Protein AF-A0AAD5RG63-F1 (afdb_monomer)

InterPro domains:
  IPR006683 Thioesterase domain [PF03061] (229-277)
  IPR029069 HotDog domain superfamily [SSF54637] (125-285)
  IPR052061 Post-transcriptional expression and antimicrobial biosynthesis protein [PTHR47260] (231-286)

Secondary structure (DSSP, 8-state):
-PPPPTTHHHHHHTSHHHHHHHTSTTEEEE--GGG-----TTS--TTHIIIIIT-STTS---EEEEEE------------------------------------------------------EEEEEEEE-GGGEEETTEE-HHHHHHHHHHHHHHHHHHHHHHTT---SPP--S--PPP-----------PPP--PPP--------------TTSS---TTTTTTTSEEEEEEEEEEE-S--BSSEEEEEEEEEEEEETTEEEEEEEEE-TT--EEEEEEEEEEEE---TT--

Nearest PDB structures (foldseek):
  4xy5-assembly1_A  TM=8.979E-01  e=5.826E-06  Streptococcus pneumoniae TIGR4
  4xy6-assembly1_A  TM=8.848E-01  e=4.023E-06  Streptococcus pneumoniae TIGR4
  3lbe-assembly1_B  TM=8.769E-01  e=3.278E-05  Streptococcus mutans UA159
  6fdg-assembly1_D  TM=8.357E-01  e=3.708E-05  Staphylococcus aureus
  5kl9-assembly1_B  TM=8.486E-01  e=6.872E-05  Escherichia coli O157:H7

Sequence (294 aa):
MPAPPPSERPFFDSIPWCHTLLSKPNVVIFTPPSRLVKYSPSAKSTAQFFGRTLHTAQTIPHSIGFYTNVPCSSSSSPQSSPTLLATKSSSSPEASSSTSSSSSSPSPKTGEADTQSIHYIPSCSTLHALSPGLTGLPSVVHGGIIASLLDEAMGLLIELNQHLLGVSSCPAPESRQDPCPDGDDAGFLAQGLPSHVPPFARGGGGSKVGQNNTWEKDGTRGAGIWASDLFTANLDVKFRKPVLAPQVVLAEGKVERIEGRKMKMCAQIKDKDGNVLAGCTSLWVAVPRDQGKL

Foldseek 3Di:
DAADDPVAPVVLCVPPLSVVVCPDPQKDKHDQVLLVPPPDVPDPNPNCCVNPVQCDPQHWVYKIKIAGDDPDPPPDDDDDDDDDDDDDDDDDDDDDDDDDDDDDDDDDPDPPPPQPPQDAGFKMKMKTFGHNNQDPDVQFGDPVVVLVLQVSRQLSSLQRRLVVVVQHPDDDDDPDDDDDDDDDDPDDDDDDDDPDDDDDDDDDDDDDDDPPPPLPPDPPNPCQQSNFDKDWPDKDKDFDATDGPRDMKMKMKGFDDDDRQKTKIKMFIAHSVRDTRMMIITIIGGDHPDPDDD

Solvent-accessible surface area (backbone atoms only — not comparable to full-atom values): 18664 Å² total; per-residue (Å²): 122,55,69,56,59,86,70,48,58,59,59,42,48,73,36,69,64,50,29,56,61,70,65,41,86,54,48,48,67,23,36,48,68,43,59,57,73,60,86,40,101,86,48,87,61,84,38,49,60,56,29,50,74,35,43,32,87,46,28,31,65,42,64,43,27,36,34,73,60,74,78,77,78,72,85,81,79,78,91,75,84,84,85,87,86,88,86,89,85,90,85,88,89,81,90,80,88,84,85,89,87,88,84,82,86,84,84,82,91,66,84,79,71,81,74,67,74,73,86,66,74,56,49,28,34,32,43,38,36,38,24,62,72,44,42,71,48,96,50,27,44,24,68,67,58,56,51,49,48,40,53,46,28,41,52,50,38,50,52,52,41,15,47,79,70,72,43,50,89,71,78,76,86,71,96,68,90,74,82,79,85,82,78,91,79,94,75,88,80,85,82,82,86,82,92,76,84,82,81,88,80,90,81,83,91,81,80,91,72,81,85,75,78,80,78,84,77,70,88,60,75,62,53,65,52,52,55,24,50,71,42,84,75,42,80,51,77,47,81,71,46,87,48,60,30,72,42,63,38,39,28,37,10,33,65,74,46,78,57,82,54,36,37,36,31,37,23,34,34,22,46,86,86,64,50,68,28,29,36,34,46,34,37,30,38,46,40,75,75,62,95,84,82,133

Mean predicted aligned error: 15.9 Å

Organism: NCBI:txid339359

Structure (mmCIF, N/CA/C/O backbone):
data_AF-A0AAD5RG63-F1
#
_entry.id   AF-A0AAD5RG63-F1
#
loop_
_atom_site.group_PDB
_atom_site.id
_atom_site.type_symbol
_atom_site.label_atom_id
_atom_site.label_alt_id
_atom_site.label_comp_id
_atom_site.label_asym_id
_atom_site.label_entity_id
_atom_site.label_seq_id
_atom_site.pdbx_PDB_ins_code
_atom_site.Cartn_x
_atom_site.Cartn_y
_atom_site.Cartn_z
_atom_site.occupancy
_atom_site.B_iso_or_equiv
_atom_site.auth_seq_id
_atom_site.auth_comp_id
_atom_site.auth_asym_id
_atom_site.auth_atom_id
_atom_site.pdbx_PDB_model_num
ATOM 1 N N . MET A 1 1 ? -15.614 2.759 -1.579 1.00 77.38 1 MET A N 1
ATOM 2 C CA . MET A 1 1 ? -14.433 3.151 -2.372 1.00 77.38 1 MET A CA 1
ATOM 3 C C . MET A 1 1 ? -14.766 2.931 -3.838 1.00 77.38 1 MET A C 1
ATOM 5 O O . MET A 1 1 ? -15.538 2.012 -4.104 1.00 77.38 1 MET A O 1
ATOM 9 N N . PRO A 1 2 ? -14.271 3.753 -4.776 1.00 81.81 2 PRO A N 1
ATOM 10 C CA . PRO A 1 2 ? -14.593 3.589 -6.191 1.00 81.81 2 PRO A CA 1
ATOM 11 C C . PRO A 1 2 ? -13.976 2.313 -6.768 1.00 81.81 2 PRO A C 1
ATOM 13 O O . PRO A 1 2 ? -12.945 1.834 -6.290 1.00 81.81 2 PRO A O 1
ATOM 16 N N . ALA A 1 3 ? -14.620 1.775 -7.803 1.00 82.94 3 ALA A N 1
ATOM 17 C CA . ALA A 1 3 ? -14.115 0.623 -8.538 1.00 82.94 3 ALA A CA 1
ATOM 18 C C . ALA A 1 3 ? -12.853 0.990 -9.353 1.00 82.94 3 ALA A C 1
ATOM 20 O O . ALA A 1 3 ? -12.754 2.138 -9.806 1.00 82.94 3 ALA A O 1
ATOM 21 N N . PRO A 1 4 ? -11.918 0.037 -9.556 1.00 82.88 4 PRO A N 1
ATOM 22 C CA . PRO A 1 4 ? -10.758 0.199 -10.434 1.00 82.88 4 PRO A CA 1
ATOM 23 C C . PRO A 1 4 ? -11.130 0.687 -11.838 1.00 82.88 4 PRO A C 1
ATOM 25 O O . PRO A 1 4 ? -12.130 0.219 -12.389 1.00 82.88 4 PRO A O 1
ATOM 28 N N . PRO A 1 5 ? -10.314 1.565 -12.454 1.00 82.00 5 PRO A N 1
ATOM 29 C CA . PRO A 1 5 ? -10.402 1.836 -13.881 1.00 82.00 5 PRO A CA 1
ATOM 30 C C . PRO A 1 5 ? -10.341 0.538 -14.706 1.00 82.00 5 PRO A C 1
ATOM 32 O O . PRO A 1 5 ? -9.685 -0.422 -14.283 1.00 82.00 5 PRO A O 1
ATOM 35 N N . PRO A 1 6 ? -10.945 0.501 -15.910 1.00 81.25 6 PRO A N 1
ATOM 36 C CA . PRO A 1 6 ? -10.986 -0.706 -16.738 1.00 81.25 6 PRO A CA 1
ATOM 37 C C . PRO A 1 6 ? -9.613 -1.284 -17.109 1.00 81.25 6 PRO A C 1
ATOM 39 O O . PRO A 1 6 ? -9.532 -2.464 -17.424 1.00 81.25 6 PRO A O 1
ATOM 42 N N . SER A 1 7 ? -8.542 -0.485 -17.069 1.00 84.75 7 SER A N 1
ATOM 43 C CA . SER A 1 7 ? -7.168 -0.918 -17.360 1.00 84.75 7 SER A CA 1
ATOM 44 C C . SER A 1 7 ? -6.519 -1.725 -16.234 1.00 84.75 7 SER A C 1
ATOM 46 O O . SER A 1 7 ? -5.655 -2.558 -16.492 1.00 84.75 7 SER A O 1
ATOM 48 N N . GLU A 1 8 ? -6.921 -1.494 -14.984 1.00 91.12 8 GLU A N 1
ATOM 49 C CA . GLU A 1 8 ? -6.205 -2.017 -13.820 1.00 91.12 8 GLU A CA 1
ATOM 50 C C . GLU A 1 8 ? -6.452 -3.512 -13.612 1.00 91.12 8 GLU A C 1
ATOM 52 O O . GLU A 1 8 ? -5.516 -4.305 -13.502 1.00 91.12 8 GLU A O 1
ATOM 57 N N . ARG A 1 9 ? -7.725 -3.922 -13.579 1.00 91.75 9 ARG A N 1
ATOM 58 C CA . ARG A 1 9 ? -8.092 -5.317 -13.302 1.00 91.75 9 ARG A CA 1
ATOM 59 C C . ARG A 1 9 ? -7.525 -6.292 -14.356 1.00 91.75 9 ARG A C 1
ATOM 61 O O . ARG A 1 9 ? -6.889 -7.256 -13.933 1.00 91.75 9 ARG A O 1
ATOM 68 N N . PRO A 1 10 ? -7.646 -6.049 -15.679 1.00 95.44 10 PRO A N 1
ATOM 69 C CA . PRO A 1 10 ? -7.066 -6.927 -16.698 1.00 95.44 10 PRO A CA 1
ATOM 70 C C . PRO A 1 10 ? -5.543 -7.066 -16.610 1.00 95.44 10 PRO A C 1
ATOM 72 O O . PRO A 1 10 ? -5.027 -8.165 -16.807 1.00 95.44 10 PRO A O 1
ATOM 75 N N . PHE A 1 11 ? -4.817 -5.989 -16.274 1.00 96.88 11 PHE A N 1
ATOM 76 C CA . PHE A 1 11 ? -3.366 -6.057 -16.082 1.00 96.88 11 PHE A CA 1
ATOM 77 C C . PHE A 1 11 ? -3.006 -7.063 -14.983 1.00 96.88 11 PHE A C 1
ATOM 79 O O . PHE A 1 11 ? -2.219 -7.981 -15.215 1.00 96.88 11 PHE A O 1
ATOM 86 N N . PHE A 1 12 ? -3.619 -6.947 -13.802 1.00 97.69 12 PHE A N 1
ATOM 87 C CA . PHE A 1 12 ? -3.332 -7.868 -12.701 1.00 97.69 12 PHE A CA 1
ATOM 88 C C . PHE A 1 12 ? -3.891 -9.278 -12.930 1.00 97.69 12 PHE A C 1
ATOM 90 O O . PHE A 1 12 ? -3.268 -10.240 -12.489 1.00 97.69 12 PHE A O 1
ATOM 97 N N . ASP A 1 13 ? -5.001 -9.438 -13.653 1.00 96.69 13 ASP A N 1
ATOM 98 C CA . ASP A 1 13 ? -5.515 -10.763 -14.026 1.00 96.69 13 ASP A CA 1
ATOM 99 C C . ASP A 1 13 ? -4.602 -11.499 -15.016 1.00 96.69 13 ASP A C 1
ATOM 101 O O . ASP A 1 13 ? -4.552 -12.728 -15.002 1.00 96.69 13 ASP A O 1
ATOM 105 N N . SER A 1 14 ? -3.822 -10.776 -15.828 1.00 97.56 14 SER A N 1
ATOM 106 C CA . SER A 1 14 ? -2.814 -11.392 -16.705 1.00 97.56 14 SER A CA 1
ATOM 107 C C . SER A 1 14 ? -1.650 -12.039 -15.935 1.00 97.56 14 SER A C 1
ATOM 109 O O . SER A 1 14 ? -0.889 -12.826 -16.499 1.00 97.56 14 SER A O 1
ATOM 111 N N . ILE A 1 15 ? -1.520 -11.751 -14.634 1.00 98.19 15 ILE A N 1
ATOM 112 C CA . ILE A 1 15 ? -0.471 -12.271 -13.757 1.00 98.19 15 ILE A CA 1
ATOM 113 C C . ILE A 1 15 ? -1.075 -13.360 -12.848 1.00 98.19 15 ILE A C 1
ATOM 115 O O . ILE A 1 15 ? -1.855 -13.034 -11.950 1.00 98.19 15 ILE A O 1
ATOM 119 N N . PRO A 1 16 ? -0.695 -14.649 -12.992 1.00 98.19 16 PRO A N 1
ATOM 120 C CA . PRO A 1 16 ? -1.418 -15.763 -12.363 1.00 98.19 16 PRO A CA 1
ATOM 121 C C . PRO A 1 16 ? -1.588 -15.672 -10.838 1.00 98.19 16 PRO A C 1
ATOM 123 O O . PRO A 1 16 ? -2.657 -15.973 -10.302 1.00 98.19 16 PRO A O 1
ATOM 126 N N . TRP A 1 17 ? -0.550 -15.239 -10.115 1.00 97.94 17 TRP A N 1
ATOM 127 C CA . TRP A 1 17 ? -0.609 -15.136 -8.654 1.00 97.94 17 TRP A CA 1
ATOM 128 C C . TRP A 1 17 ? -1.493 -13.965 -8.194 1.00 97.94 17 TRP A C 1
ATOM 130 O O . TRP A 1 17 ? -2.237 -14.107 -7.225 1.00 97.94 17 TRP A O 1
ATOM 140 N N . CYS A 1 18 ? -1.487 -12.845 -8.923 1.00 98.25 18 CYS A N 1
ATOM 141 C CA . CYS A 1 18 ? -2.387 -11.718 -8.684 1.00 98.25 18 CYS A CA 1
ATOM 142 C C . CYS A 1 18 ? -3.838 -12.126 -8.952 1.00 98.25 18 CYS A C 1
ATOM 144 O O . CYS A 1 18 ? -4.686 -11.959 -8.078 1.00 98.25 18 CYS A O 1
ATOM 146 N N . HIS A 1 19 ? -4.112 -12.740 -10.108 1.00 97.44 19 HIS A N 1
ATOM 147 C CA . HIS A 1 19 ? -5.434 -13.269 -10.452 1.00 97.44 19 HIS A CA 1
ATOM 148 C C . HIS A 1 19 ? -5.985 -14.190 -9.357 1.00 97.44 19 HIS A C 1
ATOM 150 O O . HIS A 1 19 ? -7.135 -14.056 -8.939 1.00 97.44 19 HIS A O 1
ATOM 156 N N . THR A 1 20 ? -5.139 -15.086 -8.839 1.00 97.38 20 THR A N 1
ATOM 157 C CA . THR A 1 20 ? -5.505 -16.011 -7.758 1.00 97.38 20 THR A CA 1
ATOM 158 C C . THR A 1 20 ? -5.917 -15.266 -6.488 1.00 97.38 20 THR A C 1
ATOM 160 O O . THR A 1 20 ? -6.888 -15.650 -5.843 1.00 97.38 20 THR A O 1
ATOM 163 N N . LEU A 1 21 ? -5.215 -14.190 -6.115 1.00 96.44 21 LEU A N 1
ATOM 164 C CA . LEU A 1 21 ? -5.581 -13.368 -4.957 1.00 96.44 21 LEU A CA 1
ATOM 165 C C . LEU A 1 21 ? -6.905 -12.627 -5.174 1.00 96.44 21 LEU A C 1
ATOM 167 O O . LEU A 1 21 ? -7.752 -12.626 -4.284 1.00 96.44 21 LEU A O 1
ATOM 171 N N . LEU A 1 22 ? -7.083 -12.031 -6.352 1.00 96.62 22 LEU A N 1
ATOM 172 C CA . LEU A 1 22 ? -8.219 -11.168 -6.692 1.00 96.62 22 LEU A CA 1
ATOM 173 C C . LEU A 1 22 ? -9.503 -11.930 -7.042 1.00 96.62 22 LEU A C 1
ATOM 175 O O . LEU A 1 22 ? -10.563 -11.316 -7.164 1.00 96.62 22 LEU A O 1
ATOM 179 N N . SER A 1 23 ? -9.408 -13.244 -7.241 1.00 96.50 23 SER A N 1
ATOM 180 C CA . SER A 1 23 ? -10.541 -14.124 -7.561 1.00 96.50 23 SER A CA 1
ATOM 181 C C . SER A 1 23 ? -11.055 -14.906 -6.351 1.00 96.50 23 SER A C 1
ATOM 183 O O . SER A 1 23 ? -12.008 -15.673 -6.474 1.00 96.50 23 SER A O 1
ATOM 185 N N . LYS A 1 24 ? -10.445 -14.731 -5.169 1.00 95.31 24 LYS A N 1
ATOM 186 C CA . LYS A 1 24 ? -10.934 -15.359 -3.935 1.00 95.31 24 LYS A CA 1
ATOM 187 C C . LYS A 1 24 ? -12.355 -14.877 -3.609 1.00 95.31 24 LYS A C 1
ATOM 189 O O . LYS A 1 24 ? -12.657 -13.695 -3.794 1.00 95.31 24 LYS A O 1
ATOM 194 N N . PRO A 1 25 ? -13.216 -15.757 -3.065 1.00 93.31 25 PRO A N 1
ATOM 195 C CA . PRO A 1 25 ? -14.539 -15.347 -2.623 1.00 93.31 25 PRO A CA 1
ATOM 196 C C . PRO A 1 25 ? -14.414 -14.269 -1.542 1.00 93.31 25 PRO A C 1
ATOM 198 O O . PRO A 1 25 ? -13.499 -14.295 -0.719 1.00 93.31 25 PRO A O 1
ATOM 201 N N . ASN A 1 26 ? -15.351 -13.325 -1.546 1.00 92.25 26 ASN A N 1
ATOM 202 C CA . ASN A 1 26 ? -15.413 -12.199 -0.611 1.00 92.25 26 ASN A CA 1
ATOM 203 C C . ASN A 1 26 ? -14.264 -11.181 -0.705 1.00 92.25 26 ASN A C 1
ATOM 205 O O . ASN A 1 26 ? -14.158 -10.304 0.154 1.00 92.25 26 ASN A O 1
ATOM 209 N N . VAL A 1 27 ? -13.414 -11.253 -1.733 1.00 95.19 27 VAL A N 1
ATOM 210 C CA . VAL A 1 27 ? -12.464 -10.175 -2.011 1.00 95.19 27 VAL A CA 1
ATOM 211 C C . VAL A 1 27 ? -13.199 -9.002 -2.646 1.00 95.19 27 VAL A C 1
ATOM 213 O O . VAL A 1 27 ? -13.819 -9.126 -3.700 1.00 95.19 27 VAL A O 1
ATOM 216 N N . VAL A 1 28 ? -13.110 -7.847 -1.992 1.00 95.31 28 VAL A N 1
ATOM 217 C CA . VAL A 1 28 ? -13.623 -6.575 -2.497 1.00 95.31 28 VAL A CA 1
ATOM 218 C C . VAL A 1 28 ? -12.443 -5.754 -2.987 1.00 95.31 28 VAL A C 1
ATOM 220 O O . VAL A 1 28 ? -11.495 -5.515 -2.239 1.00 95.31 28 VAL A O 1
ATOM 223 N N . ILE A 1 29 ? -12.509 -5.320 -4.242 1.00 95.44 29 ILE A N 1
ATOM 224 C CA . ILE A 1 29 ? -11.443 -4.574 -4.915 1.00 95.44 29 ILE A CA 1
ATOM 225 C C . ILE A 1 29 ? -11.860 -3.117 -5.041 1.00 95.44 29 ILE A C 1
ATOM 227 O O . ILE A 1 29 ? -13.025 -2.810 -5.292 1.00 95.44 29 ILE A O 1
ATOM 231 N N . PHE A 1 30 ? -10.900 -2.219 -4.879 1.00 94.06 30 PHE A N 1
ATOM 232 C CA . PHE A 1 30 ? -11.098 -0.78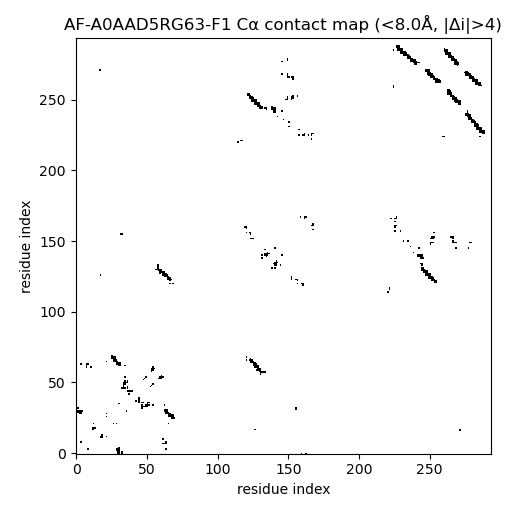6 -4.974 1.00 94.06 30 PHE A CA 1
ATOM 233 C C . PHE A 1 30 ? -9.899 -0.093 -5.624 1.00 94.06 30 PHE A C 1
ATOM 235 O O . PHE A 1 30 ? -8.775 -0.602 -5.617 1.00 94.06 30 PHE A O 1
ATOM 242 N N . THR A 1 31 ? -10.136 1.100 -6.161 1.00 91.62 31 THR A N 1
ATOM 243 C CA . THR A 1 31 ? -9.063 2.021 -6.551 1.00 91.62 31 THR A CA 1
ATOM 244 C C . THR A 1 31 ? -8.511 2.687 -5.301 1.00 91.62 31 THR A C 1
ATOM 246 O O . THR A 1 31 ? -9.293 3.345 -4.604 1.00 91.62 31 THR A O 1
ATOM 249 N N . PRO A 1 32 ? -7.203 2.571 -5.006 1.00 91.25 32 PRO A N 1
ATOM 250 C CA . PRO A 1 32 ? -6.584 3.359 -3.948 1.00 91.25 32 PRO A CA 1
ATOM 251 C C . PRO A 1 32 ? -6.900 4.846 -4.169 1.00 91.25 32 PRO A C 1
ATOM 253 O O . PRO A 1 32 ? -6.637 5.342 -5.267 1.00 91.25 32 PRO A O 1
ATOM 256 N N . PRO A 1 33 ? -7.491 5.574 -3.205 1.00 85.88 33 PRO A N 1
ATOM 257 C CA . PRO A 1 33 ? -7.902 6.955 -3.446 1.00 85.88 33 PRO A CA 1
ATOM 258 C C . PRO A 1 33 ? -6.746 7.888 -3.766 1.00 85.88 33 PRO A C 1
ATOM 260 O O . PRO A 1 33 ? -6.927 8.859 -4.495 1.00 85.88 33 PRO A O 1
ATOM 263 N N . SER A 1 34 ? -5.536 7.528 -3.345 1.00 85.19 34 SER A N 1
ATOM 264 C CA . SER A 1 34 ? -4.306 8.188 -3.759 1.00 85.19 34 SER A CA 1
ATOM 265 C C . SER A 1 34 ? -4.056 8.176 -5.272 1.00 85.19 34 SER A C 1
ATOM 267 O O . SER A 1 34 ? -3.297 8.998 -5.775 1.00 85.19 34 SER A O 1
ATOM 269 N N . ARG A 1 35 ? -4.719 7.283 -6.019 1.00 86.06 35 ARG A N 1
ATOM 270 C CA . ARG A 1 35 ? -4.673 7.163 -7.487 1.00 86.06 35 ARG A CA 1
ATOM 271 C C . ARG A 1 35 ? -5.821 7.890 -8.180 1.00 86.06 35 ARG A C 1
ATOM 273 O O . ARG A 1 35 ? -5.839 7.984 -9.404 1.00 86.06 35 ARG A O 1
ATOM 280 N N . LEU A 1 36 ? -6.768 8.428 -7.417 1.00 77.81 36 LEU A N 1
ATOM 281 C CA . LEU A 1 36 ? -7.837 9.268 -7.936 1.00 77.81 36 LEU A CA 1
ATOM 282 C C . LEU A 1 36 ? -7.298 10.692 -8.025 1.00 77.81 36 LEU A C 1
ATOM 284 O O . LEU A 1 36 ? -7.382 11.467 -7.074 1.00 77.81 36 LEU A O 1
ATOM 288 N N . VAL A 1 37 ? -6.718 11.045 -9.169 1.00 62.00 37 VAL A N 1
ATOM 289 C CA . VAL A 1 37 ? -6.295 12.425 -9.425 1.00 62.00 37 VAL A CA 1
ATOM 290 C C . VAL A 1 37 ? -7.543 13.291 -9.584 1.00 62.00 37 VAL A C 1
ATOM 292 O O . VAL A 1 37 ? -8.012 13.547 -10.686 1.00 62.00 37 VAL A O 1
ATOM 295 N N . LYS A 1 38 ? -8.111 13.751 -8.468 1.00 55.03 38 LYS A N 1
ATOM 296 C CA . LYS A 1 38 ? -9.038 14.881 -8.463 1.00 55.03 38 LYS A CA 1
ATOM 297 C C . LYS A 1 38 ? -8.212 16.147 -8.286 1.00 55.03 38 LYS A C 1
ATOM 299 O O . LYS A 1 38 ? -8.071 16.659 -7.1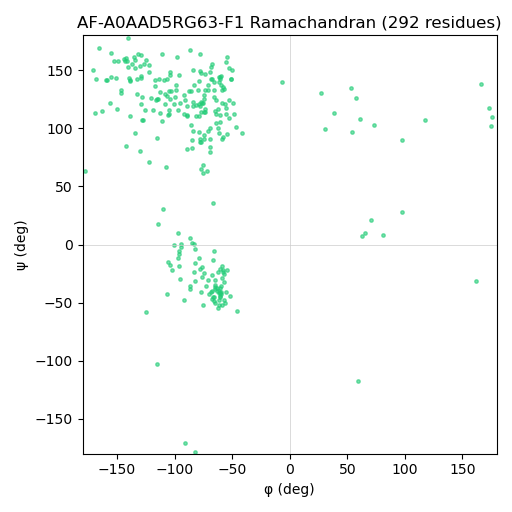78 1.00 55.03 38 LYS A O 1
ATOM 304 N N . TYR A 1 39 ? -7.648 16.649 -9.381 1.00 42.75 39 TYR A N 1
ATOM 305 C CA . TYR A 1 39 ? -7.202 18.036 -9.407 1.00 42.75 39 TYR A CA 1
ATOM 306 C C . TYR A 1 39 ? -8.451 18.911 -9.517 1.00 42.75 39 TYR A C 1
ATOM 308 O O . TYR A 1 39 ? -8.976 19.119 -10.604 1.00 42.75 39 TYR A O 1
ATOM 316 N N . SER A 1 40 ? -8.965 19.381 -8.382 1.00 43.91 40 SER A N 1
ATOM 317 C CA . SER A 1 40 ? -9.846 20.546 -8.380 1.00 43.91 40 SER A CA 1
ATOM 318 C C . SER A 1 40 ? -9.049 21.719 -7.814 1.00 43.91 40 SER A C 1
ATOM 320 O O . SER A 1 40 ? -8.513 21.585 -6.716 1.00 43.91 40 SER A O 1
ATOM 322 N N . PRO A 1 41 ? -8.989 22.875 -8.495 1.00 45.44 41 PRO A N 1
ATOM 323 C CA . PRO A 1 41 ? -8.375 24.090 -7.957 1.00 45.44 41 PRO A CA 1
ATOM 324 C C . PRO A 1 41 ? -8.949 24.518 -6.594 1.00 45.44 41 PRO A C 1
ATOM 326 O O . PRO A 1 41 ? -8.287 25.238 -5.852 1.00 45.44 41 PRO A O 1
ATOM 329 N N . SER A 1 42 ? -10.168 24.072 -6.254 1.00 46.00 42 SER A N 1
ATOM 330 C CA . SER A 1 42 ? -10.823 24.330 -4.966 1.00 46.00 42 SER A CA 1
ATOM 331 C C . SER A 1 42 ? -10.656 23.205 -3.939 1.00 46.00 42 SER A C 1
ATOM 333 O O . SER A 1 42 ? -10.833 23.445 -2.744 1.00 46.00 42 SER A O 1
ATOM 335 N N . ALA A 1 43 ? -10.305 21.987 -4.369 1.00 48.84 43 ALA A N 1
ATOM 336 C CA . ALA A 1 43 ? -10.050 20.874 -3.465 1.00 48.84 43 ALA A CA 1
ATOM 337 C C . ALA A 1 43 ? -8.550 20.793 -3.193 1.00 48.84 43 ALA A C 1
ATOM 339 O O . ALA A 1 43 ? -7.745 20.616 -4.104 1.00 48.84 43 ALA A O 1
ATOM 340 N N . LYS A 1 44 ? -8.158 20.880 -1.921 1.00 51.19 44 LYS A N 1
ATOM 341 C CA . LYS A 1 44 ? -6.798 20.554 -1.484 1.00 51.19 44 LYS A CA 1
ATOM 342 C C . LYS A 1 44 ? -6.506 19.094 -1.867 1.00 51.19 44 LYS A C 1
ATOM 344 O O . LYS A 1 44 ? -6.841 18.181 -1.125 1.00 51.19 44 LYS A O 1
ATOM 349 N N . SER A 1 45 ? -5.948 18.859 -3.053 1.00 53.12 45 SER A N 1
ATOM 350 C CA . SER A 1 45 ? -5.571 17.524 -3.525 1.00 53.12 45 SER A CA 1
ATOM 351 C C . SER A 1 45 ? -4.387 17.029 -2.693 1.00 53.12 45 SER A C 1
ATOM 353 O O . SER A 1 45 ? -3.247 17.414 -2.956 1.00 53.12 45 SER A O 1
ATOM 355 N N . THR A 1 46 ? -4.643 16.173 -1.706 1.00 62.03 46 THR A N 1
ATOM 356 C CA . THR A 1 46 ? -3.654 15.715 -0.716 1.00 62.03 46 THR A CA 1
ATOM 357 C C . THR A 1 46 ? -2.756 14.568 -1.195 1.00 62.03 46 THR A C 1
ATOM 359 O O . THR A 1 46 ? -1.694 14.365 -0.617 1.00 62.03 46 THR A O 1
ATOM 362 N N . ALA A 1 47 ? -3.104 13.857 -2.276 1.00 75.25 47 ALA A N 1
ATOM 363 C CA . ALA A 1 47 ? -2.420 12.619 -2.683 1.00 75.25 47 ALA A CA 1
ATOM 364 C C . ALA A 1 47 ? -1.577 12.711 -3.976 1.00 75.25 47 ALA A C 1
ATOM 366 O O . ALA A 1 47 ? -1.408 11.729 -4.702 1.00 75.25 47 ALA A O 1
ATOM 367 N N . GLN A 1 48 ? -1.012 13.886 -4.284 1.00 84.44 48 GLN A N 1
ATOM 368 C CA . GLN A 1 48 ? -0.242 14.099 -5.525 1.00 84.44 48 GLN A CA 1
ATOM 369 C C . GLN A 1 48 ? 0.971 13.166 -5.665 1.00 84.44 48 GLN A C 1
ATOM 371 O O . GLN A 1 48 ? 1.361 12.827 -6.780 1.00 84.44 48 GLN A O 1
ATOM 376 N N . PHE A 1 49 ? 1.561 12.725 -4.553 1.00 91.06 49 PHE A N 1
ATOM 377 C CA . PHE A 1 49 ? 2.738 11.865 -4.592 1.00 91.06 49 PHE A CA 1
ATOM 378 C C . PHE A 1 49 ? 2.458 10.524 -5.292 1.00 91.06 49 PHE A C 1
ATOM 380 O O . PHE A 1 49 ? 3.134 10.193 -6.262 1.00 91.06 49 PHE A O 1
ATOM 387 N N . PHE A 1 50 ? 1.418 9.790 -4.888 1.00 92.25 50 PHE A N 1
ATOM 388 C CA . PHE A 1 50 ? 1.051 8.518 -5.526 1.00 92.25 50 PHE A CA 1
ATOM 389 C C . PHE A 1 50 ? 0.213 8.680 -6.792 1.00 92.25 50 PHE A C 1
ATOM 391 O O . PHE A 1 50 ? 0.324 7.846 -7.694 1.00 92.25 50 PHE A O 1
ATOM 398 N N . GLY A 1 51 ? -0.608 9.731 -6.864 1.00 89.19 51 GLY A N 1
ATOM 399 C CA . GLY A 1 51 ? -1.530 9.964 -7.976 1.00 89.19 51 GLY A CA 1
ATOM 400 C C . GLY A 1 51 ? -0.899 10.637 -9.187 1.00 89.19 51 GLY A C 1
ATOM 401 O O . GLY A 1 51 ? -1.400 10.466 -10.294 1.00 89.19 51 GLY A O 1
ATOM 402 N N . ARG A 1 52 ? 0.201 11.375 -9.001 1.00 87.62 52 ARG A N 1
ATOM 403 C CA . ARG A 1 52 ? 0.904 12.096 -10.071 1.00 87.62 52 ARG A CA 1
ATOM 404 C C . ARG A 1 52 ? 2.380 11.719 -10.140 1.00 87.62 52 ARG A C 1
ATOM 406 O O . ARG A 1 52 ? 2.823 11.241 -11.175 1.00 87.62 52 ARG A O 1
ATOM 413 N N . THR A 1 53 ? 3.142 11.895 -9.060 1.00 92.69 53 THR A N 1
ATOM 414 C CA . THR A 1 53 ? 4.605 11.689 -9.097 1.00 92.69 53 THR A CA 1
ATOM 415 C C . THR A 1 53 ? 4.983 10.229 -9.353 1.00 92.69 53 THR A C 1
ATOM 417 O O . THR A 1 53 ? 5.843 9.954 -10.184 1.00 92.69 53 THR A O 1
ATOM 420 N N . LEU A 1 54 ? 4.325 9.290 -8.670 1.00 95.44 54 LEU A N 1
ATOM 421 C CA . LEU A 1 54 ? 4.548 7.851 -8.831 1.00 95.44 54 LEU A CA 1
ATOM 422 C C . LEU A 1 54 ? 3.546 7.189 -9.783 1.00 95.44 54 LEU A C 1
ATOM 424 O O . LEU A 1 54 ? 3.486 5.964 -9.842 1.00 95.44 54 LEU A O 1
ATOM 428 N N . HIS A 1 55 ? 2.743 7.964 -10.511 1.00 93.75 55 HIS A N 1
ATOM 429 C CA . HIS A 1 55 ? 1.784 7.437 -11.479 1.00 93.75 55 HIS A CA 1
ATOM 430 C C . HIS A 1 55 ? 2.259 7.707 -12.903 1.00 93.75 55 HIS A C 1
ATOM 432 O O . HIS A 1 55 ? 1.685 8.497 -13.646 1.00 93.75 55 HIS A O 1
ATOM 438 N N . THR A 1 56 ? 3.355 7.057 -13.279 1.00 95.00 56 THR A N 1
ATOM 439 C CA . THR A 1 56 ? 3.919 7.148 -14.627 1.00 95.00 56 THR A CA 1
ATOM 440 C C . THR A 1 56 ? 4.295 5.763 -15.136 1.00 95.00 56 THR A C 1
ATOM 442 O O . THR A 1 56 ? 4.512 4.839 -14.349 1.00 95.00 56 THR A O 1
ATOM 445 N N . ALA A 1 57 ? 4.460 5.629 -16.454 1.00 96.06 57 ALA A N 1
ATOM 446 C CA . ALA A 1 57 ? 4.938 4.393 -17.078 1.00 96.06 57 ALA A CA 1
ATOM 447 C C . ALA A 1 57 ? 6.321 3.940 -16.565 1.00 96.06 57 ALA A C 1
ATOM 449 O O . ALA A 1 57 ? 6.652 2.763 -16.639 1.00 96.06 57 ALA A O 1
ATOM 450 N N . GLN A 1 58 ? 7.128 4.864 -16.031 1.00 96.25 58 GLN A N 1
ATOM 451 C CA . GLN A 1 58 ? 8.466 4.573 -15.508 1.00 96.25 58 GLN A CA 1
ATOM 452 C C . GLN A 1 58 ? 8.495 4.342 -13.991 1.00 96.25 58 GLN A C 1
ATOM 454 O O . GLN A 1 58 ? 9.527 3.920 -13.475 1.00 96.25 58 GLN A O 1
ATOM 459 N N . THR A 1 59 ? 7.394 4.581 -13.272 1.00 97.38 59 THR A N 1
ATOM 460 C CA . THR A 1 59 ? 7.322 4.455 -11.808 1.00 97.38 59 THR A CA 1
ATOM 461 C C . THR A 1 59 ? 6.357 3.343 -11.399 1.00 97.38 59 THR A C 1
ATOM 463 O O . THR A 1 59 ? 6.713 2.168 -11.498 1.00 97.38 59 THR A O 1
ATOM 466 N N . ILE A 1 60 ? 5.148 3.681 -10.951 1.00 97.62 60 ILE A N 1
ATOM 467 C CA . ILE A 1 60 ? 4.090 2.725 -10.637 1.00 97.62 60 ILE A CA 1
ATOM 468 C C . ILE A 1 60 ? 2.950 2.975 -11.625 1.00 97.62 60 ILE A C 1
ATOM 470 O O . ILE A 1 60 ? 2.097 3.813 -11.340 1.00 97.62 60 ILE A O 1
ATOM 474 N N . PRO A 1 61 ? 2.902 2.304 -12.789 1.00 96.12 61 PRO A N 1
ATOM 475 C CA . PRO A 1 61 ? 1.796 2.471 -13.733 1.00 96.12 61 PRO A CA 1
ATOM 476 C C . PRO A 1 61 ? 0.490 1.866 -13.207 1.00 96.12 61 PRO A C 1
ATOM 478 O O . PRO A 1 61 ? -0.543 2.518 -13.269 1.00 96.12 61 PRO A O 1
ATOM 481 N N . HIS A 1 62 ? 0.545 0.676 -12.600 1.00 96.94 62 HIS A N 1
ATOM 482 C CA . HIS A 1 62 ? -0.643 -0.057 -12.153 1.00 96.94 62 HIS A CA 1
ATOM 483 C C . HIS A 1 62 ? -0.665 -0.255 -10.642 1.00 96.94 62 HIS A C 1
ATOM 485 O O . HIS A 1 62 ? 0.355 -0.585 -10.025 1.00 96.94 62 HIS A O 1
ATOM 491 N N . SER A 1 63 ? -1.838 -0.045 -10.050 1.00 96.62 63 SER A N 1
ATOM 492 C CA . SER A 1 63 ? -2.069 -0.133 -8.616 1.00 96.62 63 SER A CA 1
ATOM 493 C C . SER A 1 63 ? -3.536 -0.418 -8.293 1.00 96.62 63 SER A C 1
ATOM 495 O O . SER A 1 63 ? -4.404 0.406 -8.576 1.00 96.62 63 SER A O 1
ATOM 497 N N . ILE A 1 64 ? -3.808 -1.515 -7.581 1.00 96.56 64 ILE A N 1
ATOM 498 C CA . ILE A 1 64 ? -5.152 -1.843 -7.070 1.00 96.56 64 ILE A CA 1
ATOM 499 C C . ILE A 1 64 ? -5.119 -2.178 -5.588 1.00 96.56 64 ILE A C 1
ATOM 501 O O . ILE A 1 64 ? -4.168 -2.794 -5.113 1.00 96.56 64 ILE A O 1
ATOM 505 N N . GLY A 1 65 ? -6.172 -1.795 -4.870 1.00 96.94 65 GLY A N 1
ATOM 506 C CA . GLY A 1 65 ? -6.397 -2.171 -3.481 1.00 96.94 65 GLY A CA 1
ATOM 507 C C . GLY A 1 65 ? -7.460 -3.253 -3.372 1.00 96.94 65 GLY A C 1
ATOM 508 O O . GLY A 1 65 ? -8.387 -3.318 -4.179 1.00 96.94 65 GLY A O 1
ATOM 509 N N . PHE A 1 66 ? -7.344 -4.113 -2.370 1.00 97.31 66 PHE A N 1
ATOM 510 C CA . PHE A 1 66 ? -8.368 -5.091 -2.047 1.00 97.31 66 PHE A CA 1
ATOM 511 C C . PHE A 1 66 ? -8.343 -5.474 -0.567 1.00 97.31 66 PHE A C 1
ATOM 513 O O . PHE A 1 66 ? -7.342 -5.327 0.134 1.00 97.31 66 PHE A O 1
ATOM 520 N N . TYR A 1 67 ? -9.469 -5.973 -0.076 1.00 96.50 67 TYR A N 1
ATOM 521 C CA . TYR A 1 67 ? -9.592 -6.538 1.263 1.00 96.50 67 TYR A CA 1
ATOM 522 C C . TYR A 1 67 ? -10.551 -7.724 1.233 1.00 96.50 67 TYR A C 1
ATOM 524 O O . TYR A 1 67 ? -11.353 -7.871 0.311 1.00 96.50 67 TYR A O 1
ATOM 532 N N . THR A 1 68 ? -10.456 -8.590 2.237 1.00 93.88 68 THR A N 1
ATOM 533 C CA . THR A 1 68 ? -11.424 -9.677 2.407 1.00 93.88 68 THR A CA 1
ATOM 534 C C . THR A 1 68 ? -12.567 -9.169 3.271 1.00 93.88 68 THR A C 1
ATOM 536 O O . THR A 1 68 ? -12.347 -8.778 4.417 1.00 93.88 68 THR A O 1
ATOM 539 N N . ASN A 1 69 ? -13.778 -9.164 2.727 1.00 86.69 69 ASN A N 1
ATOM 540 C CA . ASN A 1 69 ? -14.982 -8.918 3.501 1.00 86.69 69 ASN A CA 1
ATOM 541 C C . ASN A 1 69 ? -15.345 -10.210 4.237 1.00 86.69 69 ASN A C 1
ATOM 543 O O . ASN A 1 69 ? -15.704 -11.203 3.612 1.00 86.69 69 ASN A O 1
ATOM 547 N N . VAL A 1 70 ? -15.214 -10.234 5.558 1.00 77.25 70 VAL A N 1
ATOM 548 C CA . VAL A 1 70 ? -15.709 -11.365 6.344 1.00 77.25 70 VAL A CA 1
ATOM 549 C C . VAL A 1 70 ? -17.154 -11.031 6.697 1.00 77.25 70 VAL A C 1
ATOM 551 O O . VAL A 1 70 ? -17.361 -10.084 7.458 1.00 77.25 70 VAL A O 1
ATOM 554 N N . PRO A 1 71 ? -18.162 -11.730 6.139 1.00 64.38 71 PRO A N 1
ATOM 555 C CA . PRO A 1 71 ? -19.537 -11.473 6.524 1.00 64.38 71 PRO A CA 1
ATOM 556 C C . PRO A 1 71 ? -19.656 -11.705 8.027 1.00 64.38 71 PRO A C 1
ATOM 558 O O . PRO A 1 71 ? -19.324 -12.785 8.523 1.00 64.38 71 PRO A O 1
ATOM 561 N N . CYS A 1 72 ? -20.089 -10.667 8.748 1.00 51.25 72 CYS A N 1
ATOM 562 C CA . CYS A 1 72 ? -20.414 -10.783 10.159 1.00 51.25 72 CYS A CA 1
ATOM 563 C C . CYS A 1 72 ? -21.441 -11.909 10.262 1.00 51.25 72 CYS A C 1
ATOM 565 O O . CYS A 1 72 ? -22.489 -11.842 9.614 1.00 51.25 72 CYS A O 1
ATOM 567 N N . SER A 1 73 ? -21.104 -12.985 10.970 1.00 46.88 73 SER A N 1
ATOM 568 C CA . SER A 1 73 ? -22.023 -14.098 11.161 1.00 46.88 73 SER A CA 1
ATOM 569 C C . SER A 1 73 ? -23.232 -13.510 11.871 1.00 46.88 73 SER A C 1
ATOM 571 O O . SER A 1 73 ? -23.148 -13.147 13.042 1.00 46.88 73 SER A O 1
ATOM 573 N N . SER A 1 74 ? -24.332 -13.331 11.142 1.00 39.97 74 SER A N 1
ATOM 574 C CA . SER A 1 74 ? -25.607 -12.949 11.727 1.00 39.97 74 SER A CA 1
ATOM 575 C C . SER A 1 74 ? -25.855 -13.888 12.897 1.00 39.97 74 SER A C 1
ATOM 577 O O . SER A 1 74 ? -25.858 -15.104 12.701 1.00 39.97 74 SER A O 1
ATOM 579 N N . SER A 1 75 ? -26.019 -13.327 14.093 1.00 38.12 75 SER A N 1
ATOM 580 C CA . SER A 1 75 ? -26.484 -14.037 15.277 1.00 38.12 75 SER A CA 1
ATOM 581 C C . SER A 1 75 ? -27.709 -14.870 14.900 1.00 38.12 75 SER A C 1
ATOM 583 O O . SER A 1 75 ? -28.807 -14.336 14.732 1.00 38.12 75 SER A O 1
ATOM 585 N N . SER A 1 76 ? -27.522 -16.171 14.702 1.00 32.97 76 SER A N 1
ATOM 586 C CA . SER A 1 76 ? -28.615 -17.092 14.448 1.00 32.97 76 SER A CA 1
ATOM 587 C C . SER A 1 76 ? -29.294 -17.389 15.777 1.00 32.97 76 SER A C 1
ATOM 589 O O . SER A 1 76 ? -28.947 -18.330 16.483 1.00 32.97 76 SER A O 1
ATOM 591 N N . SER A 1 77 ? -30.303 -16.590 16.109 1.00 36.75 77 SER A N 1
ATOM 592 C CA . SER A 1 77 ? -31.421 -17.097 16.899 1.00 36.75 77 SER A CA 1
ATOM 593 C C . SER A 1 77 ? -32.280 -17.959 15.976 1.00 36.75 77 SER A C 1
ATOM 595 O O . SER A 1 77 ? -32.748 -17.471 14.947 1.00 36.75 77 SER A O 1
ATOM 597 N N . PRO A 1 78 ? -32.535 -19.218 16.346 1.00 36.66 78 PRO A N 1
ATOM 598 C CA . PRO A 1 78 ? -33.899 -19.708 16.220 1.00 36.66 78 PRO A CA 1
ATOM 599 C C . PRO A 1 78 ? -34.384 -20.260 17.561 1.00 36.66 78 PRO A C 1
ATOM 601 O O . PRO A 1 78 ? -33.891 -21.269 18.065 1.00 36.66 78 PRO A O 1
ATOM 604 N N . GLN A 1 79 ? -35.401 -19.600 18.117 1.00 32.97 79 GLN A N 1
ATOM 605 C CA . GLN A 1 79 ? -36.357 -20.261 18.994 1.00 32.97 79 GLN A CA 1
ATOM 606 C C . GLN A 1 79 ? -37.144 -21.287 18.177 1.00 32.97 79 GLN A C 1
ATOM 608 O O . GLN A 1 79 ? -37.792 -20.919 17.202 1.00 32.97 79 GLN A O 1
ATOM 613 N N . SER A 1 80 ? -37.171 -22.530 18.647 1.00 31.17 80 SER A N 1
ATOM 614 C CA . SER A 1 80 ? -38.375 -23.366 18.627 1.00 31.17 80 SER A CA 1
ATOM 615 C C . SER A 1 80 ? -38.137 -24.612 19.478 1.00 31.17 80 SER A C 1
ATOM 617 O O . SER A 1 80 ? -37.308 -25.458 19.146 1.00 31.17 80 SER A O 1
ATOM 619 N N . SER A 1 81 ? -38.871 -24.697 20.585 1.00 29.08 81 SER A N 1
ATOM 620 C CA . SER A 1 81 ? -39.043 -25.886 21.424 1.00 29.08 81 SER A CA 1
ATOM 621 C C . SER A 1 81 ? -39.530 -27.092 20.606 1.00 29.08 81 SER A C 1
ATOM 623 O O . SER A 1 81 ? -40.180 -26.915 19.574 1.00 29.08 81 SER A O 1
ATOM 625 N N . PRO A 1 82 ? -39.369 -28.316 21.136 1.00 31.34 82 PRO A N 1
ATOM 626 C CA . PRO A 1 82 ? -40.599 -29.035 21.453 1.00 31.34 82 PRO A CA 1
ATOM 627 C C . PRO A 1 82 ? -40.599 -29.706 22.833 1.00 31.34 82 PRO A C 1
ATOM 629 O O . PRO A 1 82 ? -39.582 -30.081 23.410 1.00 31.34 82 PRO A O 1
ATOM 632 N N . THR A 1 83 ? -41.821 -29.815 23.339 1.00 27.66 83 THR A N 1
ATOM 633 C CA . THR A 1 83 ? -42.266 -30.345 24.626 1.00 27.66 83 THR A CA 1
ATOM 634 C C . THR A 1 83 ? -42.192 -31.881 24.707 1.00 27.66 83 THR A C 1
ATOM 636 O O . THR A 1 83 ? -42.666 -32.565 23.810 1.00 27.66 83 THR A O 1
ATOM 639 N N . LEU A 1 84 ? -41.630 -32.364 25.828 1.00 27.41 84 LEU A N 1
ATOM 640 C CA . LEU A 1 84 ? -41.833 -33.609 26.607 1.00 27.41 84 LEU A CA 1
ATOM 641 C C . LEU A 1 84 ? -42.335 -34.916 25.949 1.00 27.41 84 LEU A C 1
ATOM 643 O O . LEU A 1 84 ? -43.470 -34.999 25.494 1.00 27.41 84 LEU A O 1
ATOM 647 N N . LEU A 1 85 ? -41.614 -36.013 26.241 1.00 25.78 85 LEU A N 1
ATOM 648 C CA . LEU A 1 85 ? -42.232 -37.234 26.780 1.00 25.78 85 LEU A CA 1
ATOM 649 C C . LEU A 1 85 ? -41.280 -37.957 27.753 1.00 25.78 85 LEU A C 1
ATOM 651 O O . LEU A 1 85 ? -40.097 -38.132 27.477 1.00 25.78 85 LEU A O 1
ATOM 655 N N . ALA A 1 86 ? -41.813 -38.340 28.913 1.00 26.80 86 ALA A N 1
ATOM 656 C CA . ALA A 1 86 ? -41.114 -38.989 30.015 1.00 26.80 86 ALA A CA 1
ATOM 657 C C . ALA A 1 86 ? -41.259 -40.517 29.970 1.00 26.80 86 ALA A C 1
ATOM 659 O O . ALA A 1 86 ? -42.356 -41.000 29.710 1.00 26.80 86 ALA A O 1
ATOM 660 N N . THR A 1 87 ? -40.227 -41.255 30.393 1.00 26.30 87 THR A N 1
ATOM 661 C CA . THR A 1 87 ? -40.376 -42.583 31.022 1.00 26.30 87 THR A CA 1
ATOM 662 C C . THR A 1 87 ? -39.296 -42.805 32.087 1.00 26.30 87 THR A C 1
ATOM 664 O O . THR A 1 87 ? -38.114 -42.566 31.854 1.00 26.30 87 THR A O 1
ATOM 667 N N . LYS A 1 88 ? -39.746 -43.233 33.273 1.00 27.84 88 LYS A N 1
ATOM 668 C CA . LYS A 1 88 ? -38.987 -43.545 34.497 1.00 27.84 88 LYS A CA 1
ATOM 669 C C . LYS A 1 88 ? -38.419 -44.974 34.484 1.00 27.84 88 LYS A C 1
ATOM 671 O O . LYS A 1 88 ? -39.126 -45.861 34.025 1.00 27.84 88 LYS A O 1
ATOM 676 N N . SER A 1 89 ? -37.282 -45.179 35.164 1.00 28.72 89 SER A N 1
ATOM 677 C CA . SER A 1 89 ? -36.973 -46.307 36.091 1.00 28.72 89 SER A CA 1
ATOM 678 C C . SER A 1 89 ? -35.497 -46.193 36.536 1.00 28.72 89 SER A C 1
ATOM 680 O O . SER A 1 89 ? -34.613 -46.274 35.695 1.00 28.72 89 SER A O 1
ATOM 682 N N . SER A 1 90 ? -35.163 -45.700 37.737 1.00 28.69 90 SER A N 1
ATOM 683 C CA . SER A 1 90 ? -35.092 -46.369 39.058 1.00 28.69 90 SER A CA 1
ATOM 684 C C . SER A 1 90 ? -33.897 -47.321 39.261 1.00 28.69 90 SER A C 1
ATOM 686 O O . SER A 1 90 ? -33.974 -48.463 38.828 1.00 28.69 90 SER A O 1
ATOM 688 N N . SER A 1 91 ? -32.871 -46.874 40.007 1.00 30.08 91 SER A N 1
ATOM 689 C CA . SER A 1 91 ? -32.345 -47.533 41.230 1.00 30.08 91 SER A CA 1
ATOM 690 C C . SER A 1 91 ? -31.057 -46.854 41.749 1.00 30.08 91 SER A C 1
ATOM 692 O O . SER A 1 91 ? -30.040 -46.836 41.061 1.00 30.08 91 SER A O 1
ATOM 694 N N . SER A 1 92 ? -31.121 -46.312 42.970 1.00 30.48 92 SER A N 1
ATOM 695 C CA . SER A 1 92 ? -29.998 -45.997 43.891 1.00 30.48 92 SER A CA 1
ATOM 696 C C . SER A 1 92 ? -29.740 -47.225 44.812 1.00 30.48 92 SER A C 1
ATOM 698 O O . SER A 1 92 ? -30.436 -48.221 44.588 1.00 30.48 92 SER A O 1
ATOM 700 N N . PRO A 1 93 ? -28.905 -47.205 45.888 1.00 47.66 93 PRO A N 1
ATOM 701 C CA . PRO A 1 93 ? -28.051 -46.134 46.454 1.00 47.66 93 PRO A CA 1
ATOM 702 C C . PRO A 1 93 ? -26.652 -46.584 46.968 1.00 47.66 93 PRO A C 1
ATOM 704 O O . PRO A 1 93 ? -26.338 -47.762 46.941 1.00 47.66 93 PRO A 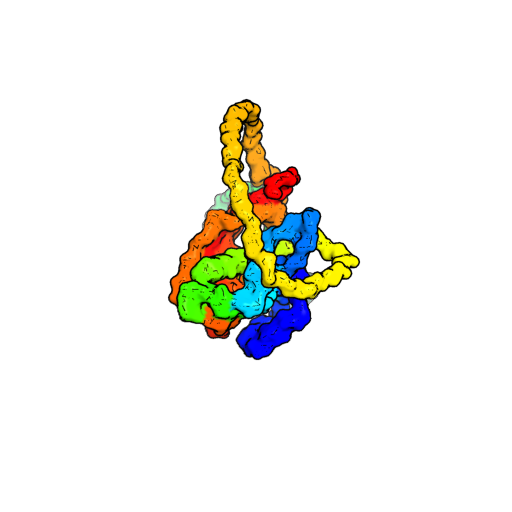O 1
ATOM 707 N N . GLU A 1 94 ? -25.839 -45.624 47.446 1.00 27.53 94 GLU A N 1
ATOM 708 C CA . GLU A 1 94 ? -25.100 -45.606 48.744 1.00 27.53 94 GLU A CA 1
ATOM 709 C C . GLU A 1 94 ? -24.200 -44.339 48.794 1.00 27.53 94 GLU A C 1
ATOM 711 O O . GLU A 1 94 ? -23.461 -44.071 47.854 1.00 27.53 94 GLU A O 1
ATOM 716 N N . ALA A 1 95 ? -24.513 -43.337 49.640 1.00 30.23 95 ALA A N 1
ATOM 717 C CA . ALA A 1 95 ? -23.900 -43.004 50.952 1.00 30.23 95 ALA A CA 1
ATOM 718 C C . ALA A 1 95 ? -22.370 -42.739 50.878 1.00 30.23 95 ALA A C 1
ATOM 720 O O . ALA A 1 95 ? -21.642 -43.566 50.360 1.00 30.23 95 ALA A O 1
ATOM 721 N N . SER A 1 96 ? -21.780 -41.626 51.343 1.00 33.97 96 SER A N 1
ATOM 722 C CA . SER A 1 96 ? -22.009 -40.861 52.584 1.00 33.97 96 SER A CA 1
ATOM 723 C C . SER A 1 96 ? -21.261 -39.500 52.621 1.00 33.97 96 SER A C 1
ATOM 725 O O . SER A 1 96 ? -20.145 -39.426 52.119 1.00 33.97 96 SER A O 1
ATOM 727 N N . SER A 1 97 ? -21.847 -38.513 53.335 1.00 31.89 97 SER A N 1
ATOM 728 C CA . SER A 1 97 ? -21.255 -37.406 54.154 1.00 31.89 97 SER A CA 1
ATOM 729 C C . SER A 1 97 ? -20.198 -36.453 53.535 1.00 31.89 97 SER A C 1
ATOM 731 O O . SER A 1 97 ? -19.226 -36.918 52.969 1.00 31.89 97 SER A O 1
ATOM 733 N N . SER A 1 98 ? -20.230 -35.116 53.683 1.00 35.06 98 SER A N 1
ATOM 734 C CA . SER A 1 98 ? -20.449 -34.337 54.916 1.00 35.06 98 SER A CA 1
ATOM 735 C C . SER A 1 98 ? -20.701 -32.817 54.677 1.00 35.06 98 SER A C 1
ATOM 737 O O . SER A 1 98 ? -20.116 -32.187 53.804 1.00 35.06 98 SER A O 1
ATOM 739 N N . THR A 1 99 ? -21.606 -32.266 55.501 1.00 30.94 99 THR A N 1
ATOM 740 C CA . THR A 1 99 ? -21.699 -30.923 56.142 1.00 30.94 99 THR A CA 1
ATOM 741 C C . THR A 1 99 ? -21.306 -29.595 55.452 1.00 30.94 99 THR A C 1
ATOM 743 O O . THR A 1 99 ? -20.142 -29.240 55.313 1.00 30.94 99 THR A O 1
ATOM 746 N N . SER A 1 100 ? -22.365 -28.803 55.233 1.00 32.03 100 SER A N 1
ATOM 747 C CA . SER A 1 100 ? -22.585 -27.343 55.339 1.00 32.03 100 SER A CA 1
ATOM 748 C C . SER A 1 100 ? -21.521 -26.393 55.926 1.00 32.03 100 SER A C 1
ATOM 750 O O . SER A 1 100 ? -21.097 -26.569 57.068 1.00 32.03 100 SER A O 1
ATOM 752 N N . SER A 1 101 ? -21.380 -25.220 55.292 1.00 33.88 101 SER A N 1
ATOM 753 C CA . SER A 1 101 ? -21.625 -23.924 55.955 1.00 33.88 101 SER A CA 1
ATOM 754 C C . SER A 1 101 ? -21.892 -22.783 54.958 1.00 33.88 101 SER A C 1
ATOM 756 O O . SER A 1 101 ? -21.345 -22.701 53.863 1.00 33.88 101 SER A O 1
ATOM 758 N N . SER A 1 102 ? -22.825 -21.930 55.363 1.00 31.48 102 SER A N 1
ATOM 759 C CA . SER A 1 102 ? -23.346 -20.722 54.727 1.00 31.48 102 SER A CA 1
ATOM 760 C C . SER A 1 102 ? -22.418 -19.513 54.878 1.00 31.48 102 SER A C 1
ATOM 762 O O . SER A 1 102 ? -21.857 -19.336 55.956 1.00 31.48 102 SER A O 1
ATOM 764 N N . SER A 1 103 ? -22.396 -18.589 53.910 1.00 28.39 103 SER A N 1
ATOM 765 C CA . SER A 1 103 ? -22.947 -17.225 54.083 1.00 28.39 103 SER A CA 1
ATOM 766 C C . SER A 1 103 ? -22.518 -16.225 52.990 1.00 28.39 103 SER A C 1
ATOM 768 O O . SER A 1 103 ? -21.362 -16.142 52.595 1.00 28.39 103 SER A O 1
ATOM 770 N N . SER A 1 104 ? -23.516 -15.431 52.579 1.00 30.19 104 SER A N 1
ATOM 771 C CA . SER A 1 104 ? -23.478 -14.020 52.150 1.00 30.19 104 SER A CA 1
ATOM 772 C C . SER A 1 104 ? -22.659 -13.564 50.931 1.00 30.19 104 SER A C 1
ATOM 774 O O . SER A 1 104 ? -21.455 -13.341 50.993 1.00 30.19 104 SER A O 1
ATOM 776 N N . SER A 1 105 ? -23.409 -13.229 49.875 1.00 27.38 105 SER A N 1
ATOM 777 C CA . SER A 1 105 ? -23.085 -12.245 48.833 1.00 27.38 105 SER A CA 1
ATOM 778 C C . SER A 1 105 ? -22.769 -10.851 49.408 1.00 27.38 105 SER A C 1
ATOM 780 O O . SER A 1 105 ? -23.317 -10.472 50.446 1.00 27.38 105 SER A O 1
ATOM 782 N N . PRO A 1 106 ? -22.022 -10.023 48.656 1.00 34.28 106 PRO A N 1
ATOM 783 C CA . PRO A 1 106 ? -22.676 -8.838 48.102 1.00 34.28 106 PRO A CA 1
ATOM 784 C C . PRO A 1 106 ? -22.372 -8.624 46.612 1.00 34.28 106 PRO A C 1
ATOM 786 O O . PRO A 1 106 ? -21.273 -8.855 46.116 1.00 34.28 106 PRO A O 1
ATOM 789 N N . SER A 1 107 ? -23.397 -8.162 45.905 1.00 28.77 107 SER A N 1
ATOM 790 C CA . SER A 1 107 ? -23.409 -7.822 44.485 1.00 28.77 107 SER A CA 1
ATOM 791 C C . SER A 1 107 ? -22.411 -6.715 44.115 1.00 28.77 107 SER A C 1
ATOM 793 O O . SER A 1 107 ? -22.384 -5.687 44.793 1.00 28.77 107 SER A O 1
ATOM 795 N N . PRO A 1 108 ? -21.743 -6.789 42.951 1.00 31.28 108 PRO A N 1
ATOM 796 C CA . PRO A 1 108 ? -21.345 -5.608 42.207 1.00 31.28 108 PRO A CA 1
ATOM 797 C C . PRO A 1 108 ? -22.475 -5.232 41.242 1.00 31.28 108 PRO A C 1
ATOM 799 O O . PRO A 1 108 ? -22.753 -5.925 40.265 1.00 31.28 108 PRO A O 1
ATOM 802 N N . LYS A 1 109 ? -23.133 -4.100 41.513 1.00 34.84 109 LYS A N 1
ATOM 803 C CA . LYS A 1 109 ? -23.792 -3.324 40.461 1.00 34.84 109 LYS A CA 1
ATOM 804 C C . LYS A 1 109 ? -22.689 -2.686 39.621 1.00 34.84 109 LYS A C 1
ATOM 806 O O . LYS A 1 109 ? -22.178 -1.629 39.972 1.00 34.84 109 LYS A O 1
ATOM 811 N N . THR A 1 110 ? -22.355 -3.306 38.507 1.00 29.66 110 THR A N 1
ATOM 812 C CA . THR A 1 110 ? -21.685 -2.631 37.396 1.00 29.66 110 THR A CA 1
ATOM 813 C C . THR A 1 110 ? -22.524 -2.934 36.182 1.00 29.66 110 THR A C 1
ATOM 815 O O . THR A 1 110 ? -22.583 -4.078 35.746 1.00 29.66 110 THR A O 1
ATOM 818 N N . GLY A 1 111 ? -23.244 -1.919 35.702 1.00 29.97 111 GLY A N 1
ATOM 819 C CA . GLY A 1 111 ? -23.884 -1.995 34.402 1.00 29.97 111 GLY A CA 1
ATOM 820 C C . GLY A 1 111 ? -22.806 -2.333 33.384 1.00 29.97 111 GLY A C 1
ATOM 821 O O . GLY A 1 111 ? -21.898 -1.533 33.160 1.00 29.97 111 GLY A O 1
ATOM 822 N N . GLU A 1 112 ? -22.888 -3.534 32.823 1.00 30.84 112 GLU A N 1
ATOM 823 C CA . GLU A 1 112 ? -22.268 -3.861 31.550 1.00 30.84 112 GLU A CA 1
ATOM 824 C C . GLU A 1 112 ? -22.850 -2.881 30.535 1.00 30.84 112 GLU A C 1
ATOM 826 O O . GLU A 1 112 ? -23.940 -3.058 29.997 1.00 30.84 112 GLU A O 1
ATOM 831 N N . ALA A 1 113 ? -22.148 -1.763 30.360 1.00 31.02 113 ALA A N 1
ATOM 832 C CA . ALA A 1 113 ? -22.317 -0.917 29.203 1.00 31.02 113 ALA A CA 1
ATOM 833 C C . ALA A 1 113 ? -21.927 -1.782 28.007 1.00 31.02 113 ALA A C 1
ATOM 835 O O . ALA A 1 113 ? -20.737 -2.015 27.771 1.00 31.02 113 ALA A O 1
ATOM 836 N N . ASP A 1 114 ? -22.954 -2.298 27.336 1.00 30.17 114 ASP A N 1
ATOM 837 C CA . ASP A 1 114 ? -22.911 -3.015 26.072 1.00 30.17 114 ASP A CA 1
ATOM 838 C C . ASP A 1 114 ? -21.921 -2.308 25.137 1.00 30.17 114 ASP A C 1
ATOM 840 O O . ASP A 1 114 ? -22.185 -1.247 24.565 1.00 30.17 114 ASP A O 1
ATOM 844 N N . THR A 1 115 ? -20.687 -2.813 25.113 1.00 36.81 115 THR A N 1
ATOM 845 C CA . THR A 1 115 ? -19.604 -2.222 24.336 1.00 36.81 115 THR A CA 1
ATOM 846 C C . THR A 1 115 ? -19.766 -2.798 22.946 1.00 36.81 115 THR A C 1
ATOM 848 O O . THR A 1 115 ? -19.134 -3.798 22.618 1.00 36.81 115 THR A O 1
ATOM 851 N N . GLN A 1 116 ? -20.652 -2.197 22.149 1.00 39.75 116 GLN A N 1
ATOM 852 C CA . GLN A 1 116 ? -20.767 -2.519 20.732 1.00 39.75 116 GLN A CA 1
ATOM 853 C C . GLN A 1 116 ? -19.378 -2.393 20.104 1.00 39.75 116 GLN A C 1
ATOM 855 O O . GLN A 1 116 ? -18.802 -1.306 20.002 1.00 39.75 116 GLN A O 1
ATOM 860 N N . SER A 1 117 ? -18.797 -3.538 19.758 1.00 55.91 117 SER A N 1
ATOM 861 C CA . SER A 1 117 ? -17.520 -3.609 19.072 1.00 55.91 117 SER A CA 1
ATOM 862 C C . SER A 1 117 ? -17.708 -2.985 17.695 1.00 55.91 117 SER A C 1
ATOM 864 O O . SER A 1 117 ? -18.467 -3.479 16.865 1.00 55.91 117 SER A O 1
ATOM 866 N N . ILE A 1 118 ? -17.042 -1.858 17.441 1.00 66.06 118 ILE A N 1
ATOM 867 C CA . ILE A 1 118 ? -17.021 -1.287 16.094 1.00 66.06 118 ILE A CA 1
ATOM 868 C C . ILE A 1 118 ? -16.358 -2.307 15.190 1.00 66.06 118 ILE A C 1
ATOM 870 O O . ILE A 1 118 ? -15.179 -2.626 15.358 1.00 66.06 118 ILE A O 1
ATOM 874 N N . HIS A 1 119 ? -17.123 -2.807 14.231 1.00 83.81 119 HIS A N 1
ATOM 875 C CA . HIS A 1 119 ? -16.591 -3.676 13.206 1.00 83.81 119 HIS A CA 1
ATOM 876 C C . HIS A 1 119 ? -15.838 -2.823 12.182 1.00 83.81 119 HIS A C 1
ATOM 878 O O . HIS A 1 119 ? -16.433 -2.009 11.477 1.00 83.81 119 HIS A O 1
ATOM 884 N N . TYR A 1 120 ? -14.523 -3.006 12.109 1.00 90.38 120 TYR A N 1
ATOM 885 C CA . TYR A 1 120 ? -13.655 -2.391 11.109 1.00 90.38 120 TYR A CA 1
ATOM 886 C C . TYR A 1 120 ? -12.861 -3.480 10.383 1.00 90.38 120 TYR A C 1
ATOM 888 O O . TYR A 1 120 ? -12.684 -4.588 10.889 1.00 90.38 120 TYR A O 1
ATOM 896 N N . ILE A 1 121 ? -12.375 -3.166 9.188 1.00 93.62 121 ILE A N 1
ATOM 897 C CA . ILE A 1 121 ? -11.504 -4.035 8.404 1.00 93.62 121 ILE A CA 1
ATOM 898 C C . ILE A 1 121 ? -10.107 -4.026 9.041 1.00 93.62 121 ILE A C 1
ATOM 900 O O . ILE A 1 121 ? -9.463 -2.974 9.060 1.00 93.62 121 ILE A O 1
ATOM 904 N N . PRO A 1 122 ? -9.603 -5.165 9.552 1.00 94.38 122 PRO A N 1
ATOM 905 C CA . PRO A 1 122 ? -8.336 -5.203 10.284 1.00 94.38 122 PRO A CA 1
ATOM 906 C C . PRO A 1 122 ? -7.112 -5.117 9.371 1.00 94.38 122 PRO A C 1
ATOM 908 O O . PRO A 1 122 ? -6.020 -4.800 9.838 1.00 94.38 122 PRO A O 1
ATOM 911 N N . SER A 1 123 ? -7.274 -5.415 8.080 1.00 96.88 123 SER A N 1
ATOM 912 C CA . SER A 1 123 ? -6.187 -5.427 7.106 1.00 96.88 123 SER A CA 1
ATOM 913 C C . SER A 1 123 ? -6.681 -5.192 5.687 1.00 96.88 123 SER A C 1
ATOM 915 O O . SER A 1 123 ? -7.714 -5.740 5.296 1.00 96.88 123 SER A O 1
ATOM 917 N N . CYS A 1 124 ? -5.893 -4.486 4.884 1.00 96.81 124 CYS A N 1
ATOM 918 C CA . CYS A 1 124 ? -6.072 -4.423 3.437 1.00 96.81 124 CYS A CA 1
ATOM 919 C C . CYS A 1 124 ? -4.742 -4.663 2.731 1.00 96.81 124 CYS A C 1
ATOM 921 O O . CYS A 1 124 ? -3.665 -4.592 3.330 1.00 96.81 124 CYS A O 1
ATOM 923 N N . SER A 1 125 ? -4.820 -4.960 1.443 1.00 97.94 125 SER A N 1
ATOM 924 C CA . SER A 1 125 ? -3.650 -5.160 0.606 1.00 97.94 125 SER A CA 1
ATOM 925 C C . SER A 1 125 ? -3.738 -4.342 -0.670 1.00 97.94 125 SER A C 1
ATOM 927 O O . SER A 1 125 ? -4.826 -4.045 -1.158 1.00 97.94 125 SER A O 1
ATOM 929 N N . THR A 1 126 ? -2.585 -4.013 -1.229 1.00 97.75 126 THR A N 1
ATOM 930 C CA . THR A 1 126 ? -2.443 -3.380 -2.532 1.00 97.75 126 THR A CA 1
ATOM 931 C C . THR A 1 126 ? -1.441 -4.141 -3.386 1.00 97.75 126 THR A C 1
ATOM 933 O O . THR A 1 126 ? -0.437 -4.656 -2.894 1.00 97.75 126 THR A O 1
ATOM 936 N N . LEU A 1 127 ? -1.714 -4.224 -4.683 1.00 98.50 127 LEU A N 1
ATOM 937 C CA . LEU A 1 127 ? -0.763 -4.702 -5.681 1.00 98.50 127 LEU A CA 1
ATOM 938 C C . LEU A 1 127 ? -0.203 -3.500 -6.426 1.00 98.50 127 LEU A C 1
ATOM 940 O O . LEU A 1 127 ? -0.977 -2.660 -6.874 1.00 98.50 127 LEU A O 1
ATOM 944 N N . HIS A 1 128 ? 1.118 -3.444 -6.585 1.00 98.31 128 HIS A N 1
ATOM 945 C CA . HIS A 1 128 ? 1.803 -2.366 -7.297 1.00 98.31 128 HIS A CA 1
ATOM 946 C C . HIS A 1 128 ? 2.744 -2.937 -8.354 1.00 98.31 128 HIS A C 1
ATOM 948 O O . HIS A 1 128 ? 3.602 -3.764 -8.037 1.00 98.31 128 HIS A O 1
ATOM 954 N N . ALA A 1 129 ? 2.612 -2.472 -9.596 1.00 98.31 129 ALA A N 1
ATOM 955 C CA . ALA A 1 129 ? 3.584 -2.736 -10.651 1.00 98.31 129 ALA A CA 1
ATOM 956 C C . ALA A 1 129 ? 4.753 -1.760 -10.520 1.00 98.31 129 ALA A C 1
ATOM 958 O O . ALA A 1 129 ? 4.587 -0.567 -10.741 1.00 98.31 129 ALA A O 1
ATOM 959 N N . LEU A 1 130 ? 5.928 -2.250 -10.141 1.00 98.44 130 LEU A N 1
ATOM 960 C CA . LEU A 1 130 ? 7.135 -1.446 -9.977 1.00 98.44 130 LEU A CA 1
ATOM 961 C C . LEU A 1 130 ? 7.927 -1.435 -11.280 1.00 98.44 130 LEU A C 1
ATOM 963 O O . LEU A 1 130 ? 8.239 -2.495 -11.823 1.00 98.44 130 LEU A O 1
ATOM 967 N N . SER A 1 131 ? 8.291 -0.244 -11.746 1.00 98.00 131 SER A N 1
ATOM 968 C CA . SER A 1 131 ? 9.075 -0.036 -12.968 1.00 98.00 131 SER A CA 1
ATOM 969 C C . SER A 1 131 ? 10.492 0.483 -12.656 1.00 98.00 131 SER A C 1
ATOM 971 O O . SER A 1 131 ? 10.749 0.941 -11.536 1.00 98.00 131 SER A O 1
ATOM 973 N N . PRO A 1 132 ? 11.443 0.421 -13.612 1.00 97.19 132 PRO A N 1
ATOM 974 C CA . PRO A 1 132 ? 12.854 0.744 -13.361 1.00 97.19 132 PRO A CA 1
ATOM 975 C C . PRO A 1 132 ? 13.146 2.176 -12.883 1.00 97.19 132 PRO A C 1
ATOM 977 O O . PRO A 1 132 ? 14.167 2.400 -12.240 1.00 97.19 132 PRO A O 1
ATOM 980 N N . GLY A 1 133 ? 12.260 3.149 -13.117 1.00 97.06 133 GLY A N 1
ATOM 981 C CA . GLY A 1 133 ? 12.443 4.529 -12.643 1.00 97.06 133 GLY A CA 1
ATOM 982 C C . GLY A 1 133 ? 12.405 4.686 -11.117 1.00 97.06 133 GLY A C 1
ATOM 983 O O . GLY A 1 133 ? 12.665 5.771 -10.610 1.00 97.06 133 GLY A O 1
ATOM 984 N N . LEU A 1 134 ? 12.110 3.615 -10.371 1.00 97.31 134 LEU A N 1
ATOM 985 C CA . LEU A 1 134 ? 12.122 3.583 -8.904 1.00 97.31 134 LEU A CA 1
ATOM 986 C C . LEU A 1 134 ? 13.451 3.084 -8.310 1.00 97.31 134 LEU A C 1
ATOM 988 O O . LEU A 1 134 ? 13.572 2.985 -7.085 1.00 97.31 134 LEU A O 1
A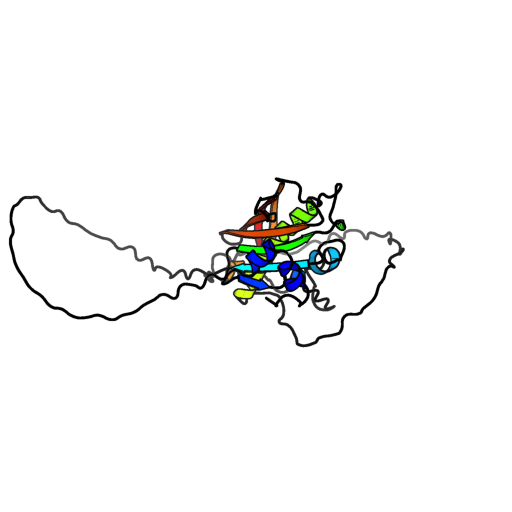TOM 992 N N . THR A 1 135 ? 14.422 2.690 -9.140 1.00 96.56 135 THR A N 1
ATOM 993 C CA . THR A 1 135 ? 15.644 2.024 -8.664 1.00 96.56 135 THR A CA 1
ATOM 994 C C . THR A 1 135 ? 16.706 3.005 -8.169 1.00 96.56 135 THR A C 1
ATOM 996 O O . THR A 1 135 ? 16.955 4.021 -8.808 1.00 96.56 135 THR A O 1
ATOM 999 N N . GLY A 1 136 ? 17.344 2.691 -7.035 1.00 84.81 136 GLY A N 1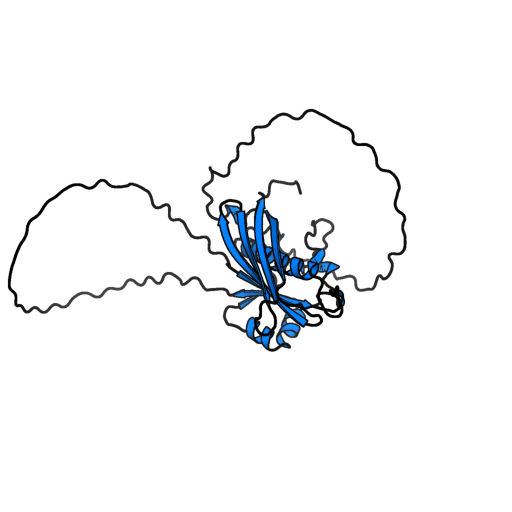
ATOM 100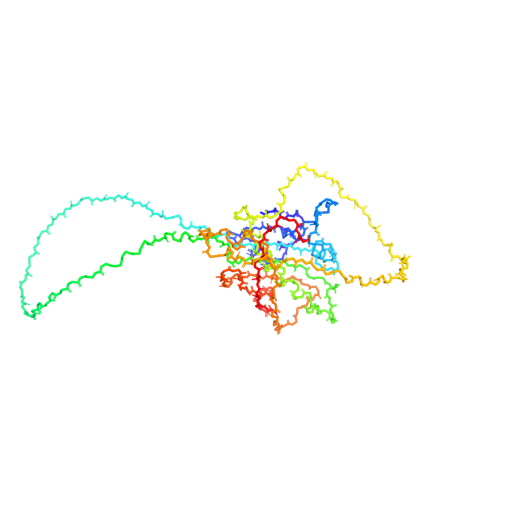0 C CA . GLY A 1 136 ? 18.495 3.440 -6.498 1.00 84.81 136 GLY A CA 1
ATOM 1001 C C . GLY A 1 136 ? 19.847 2.758 -6.740 1.00 84.81 136 G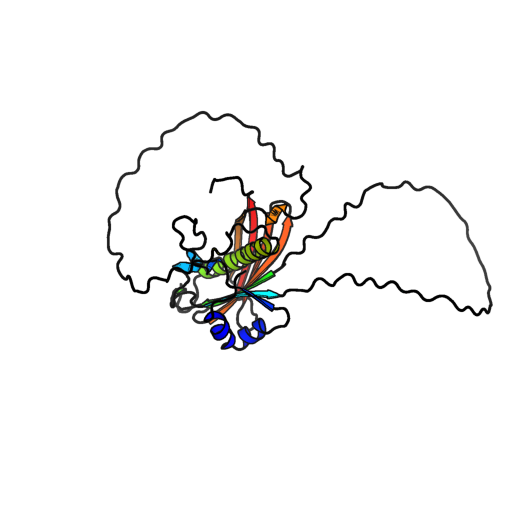LY A C 1
ATOM 1002 O O . GLY A 1 136 ? 20.887 3.406 -6.736 1.00 84.81 136 GLY A O 1
ATOM 1003 N N . LEU A 1 137 ? 19.826 1.445 -6.970 1.00 86.94 137 LEU A N 1
ATOM 1004 C CA . LEU A 1 137 ? 20.948 0.623 -7.428 1.00 86.94 137 LEU A CA 1
ATOM 1005 C C . LEU A 1 137 ? 20.469 -0.191 -8.637 1.00 86.94 137 LEU A C 1
ATOM 1007 O O . LEU A 1 137 ? 19.255 -0.327 -8.802 1.00 86.94 137 LEU A O 1
ATOM 1011 N N . PRO A 1 138 ? 21.361 -0.764 -9.467 1.00 92.75 138 PRO A N 1
ATOM 1012 C CA . PRO A 1 138 ? 20.954 -1.528 -10.643 1.00 92.75 138 PRO A CA 1
ATOM 1013 C C . PRO A 1 138 ? 19.864 -2.560 -10.325 1.00 92.75 138 PRO A C 1
ATOM 1015 O O . PRO A 1 138 ? 20.095 -3.529 -9.606 1.00 92.75 138 PRO A O 1
ATOM 1018 N N . SER A 1 139 ? 18.665 -2.330 -10.868 1.00 92.00 139 SER A N 1
ATOM 1019 C CA . SER A 1 139 ? 17.462 -3.157 -10.686 1.00 92.00 139 SER A CA 1
ATOM 1020 C C . SER A 1 139 ? 16.908 -3.258 -9.258 1.00 92.00 139 SER A C 1
ATOM 1022 O O . SER A 1 139 ? 15.982 -4.034 -9.053 1.00 92.00 139 SER A O 1
ATOM 1024 N N . VAL A 1 140 ? 17.409 -2.502 -8.273 1.00 97.81 140 VAL A N 1
ATOM 1025 C CA . VAL A 1 140 ? 16.916 -2.522 -6.881 1.00 97.81 140 VAL A CA 1
ATOM 1026 C C . VAL A 1 140 ? 16.159 -1.236 -6.575 1.00 97.81 140 VAL A C 1
ATOM 1028 O O . VAL A 1 140 ? 16.717 -0.138 -6.635 1.00 97.81 140 VAL A O 1
ATOM 1031 N N . VAL A 1 141 ? 14.888 -1.381 -6.210 1.00 98.25 141 VAL A N 1
ATOM 1032 C CA . VAL A 1 141 ? 13.995 -0.289 -5.812 1.00 98.25 141 VAL A CA 1
ATOM 1033 C C . VAL A 1 141 ? 14.580 0.449 -4.613 1.00 98.25 141 VAL A C 1
ATOM 1035 O O . VAL A 1 141 ? 15.026 -0.159 -3.637 1.00 98.25 141 VAL A O 1
ATOM 1038 N N . HIS A 1 142 ? 14.581 1.777 -4.687 1.00 98.19 142 HIS A N 1
ATOM 1039 C CA . HIS A 1 142 ? 15.118 2.630 -3.640 1.00 98.19 142 HIS A CA 1
ATOM 1040 C C . HIS A 1 142 ? 14.378 2.406 -2.310 1.00 98.19 142 HIS A C 1
ATOM 1042 O O . HIS A 1 142 ? 13.147 2.355 -2.270 1.00 98.19 142 HIS A O 1
ATOM 1048 N N . GLY A 1 143 ? 15.116 2.335 -1.197 1.00 97.88 143 GLY A N 1
ATOM 1049 C CA . GLY A 1 143 ? 14.541 2.062 0.129 1.00 97.88 143 GLY A CA 1
ATOM 1050 C C . GLY A 1 143 ? 13.457 3.061 0.551 1.00 97.88 143 GLY A C 1
ATOM 1051 O O . GLY A 1 143 ? 12.478 2.680 1.185 1.00 97.88 143 GLY A O 1
ATOM 1052 N N . GLY A 1 144 ? 13.583 4.320 0.123 1.00 98.06 144 GLY A N 1
ATOM 1053 C CA . GLY A 1 144 ? 12.554 5.347 0.320 1.00 98.06 144 GLY A CA 1
ATOM 1054 C C . GLY A 1 144 ? 11.228 5.035 -0.383 1.00 98.06 144 GLY A C 1
ATOM 1055 O O . GLY A 1 144 ? 10.179 5.251 0.206 1.00 98.06 144 GLY A O 1
ATOM 1056 N N . ILE A 1 145 ? 11.255 4.447 -1.586 1.00 98.31 145 ILE A N 1
ATOM 1057 C CA . ILE A 1 145 ? 10.032 4.039 -2.299 1.00 98.31 145 ILE A CA 1
ATOM 1058 C C . ILE A 1 145 ? 9.353 2.878 -1.571 1.00 98.31 145 ILE A C 1
ATOM 1060 O O . ILE A 1 145 ? 8.138 2.872 -1.407 1.00 98.31 145 ILE A O 1
ATOM 1064 N N . ILE A 1 146 ? 10.138 1.918 -1.078 1.00 98.62 146 ILE A N 1
ATOM 1065 C CA . ILE A 1 146 ? 9.625 0.806 -0.267 1.00 98.62 146 ILE A CA 1
ATOM 1066 C C . ILE A 1 146 ? 8.963 1.340 1.013 1.00 98.62 146 ILE A C 1
ATOM 1068 O O . ILE A 1 146 ? 7.871 0.900 1.362 1.00 98.62 146 ILE A O 1
ATOM 1072 N N . ALA A 1 147 ? 9.596 2.301 1.697 1.00 98.69 147 ALA A N 1
ATOM 1073 C CA . ALA A 1 147 ? 9.024 2.941 2.880 1.00 98.69 147 ALA A CA 1
ATOM 1074 C C . ALA A 1 147 ? 7.709 3.670 2.557 1.00 98.69 147 ALA A C 1
ATOM 1076 O O . ALA A 1 147 ? 6.741 3.521 3.297 1.00 98.69 147 ALA A O 1
ATOM 1077 N N . SER A 1 148 ? 7.641 4.380 1.427 1.00 98.12 148 SER A N 1
ATOM 1078 C CA . SER A 1 148 ? 6.409 5.024 0.965 1.00 98.12 148 SER A CA 1
ATOM 1079 C C . SER A 1 148 ? 5.289 4.031 0.658 1.00 98.12 148 SER A C 1
ATOM 1081 O O . SER A 1 148 ? 4.150 4.302 1.003 1.00 98.12 148 SER A O 1
ATOM 1083 N N . LEU A 1 149 ? 5.584 2.879 0.044 1.00 98.25 149 LEU A N 1
ATOM 1084 C CA . LEU A 1 149 ? 4.579 1.836 -0.219 1.00 98.25 149 LEU A CA 1
ATOM 1085 C C . LEU A 1 149 ? 4.016 1.228 1.072 1.00 98.25 149 LEU A C 1
ATOM 1087 O O . LEU A 1 149 ? 2.835 0.897 1.141 1.00 98.25 149 LEU A O 1
ATOM 1091 N N . LEU A 1 150 ? 4.862 1.073 2.093 1.00 98.69 150 LEU A N 1
ATOM 1092 C CA . LEU A 1 150 ? 4.443 0.598 3.411 1.00 98.69 150 LEU A CA 1
ATOM 1093 C C . LEU A 1 150 ? 3.535 1.618 4.114 1.00 98.69 150 LEU A C 1
ATOM 1095 O O . LEU A 1 150 ? 2.490 1.232 4.637 1.00 98.69 150 LEU A O 1
ATOM 1099 N N . ASP A 1 151 ? 3.919 2.898 4.107 1.00 97.88 151 ASP A N 1
ATOM 1100 C CA . ASP A 1 151 ? 3.118 3.996 4.666 1.00 97.88 151 ASP A CA 1
ATOM 1101 C C . ASP A 1 151 ? 1.764 4.119 3.949 1.00 97.88 151 ASP A C 1
ATOM 1103 O O . ASP A 1 151 ? 0.717 4.126 4.596 1.00 97.88 151 ASP A O 1
ATOM 1107 N N . GLU A 1 152 ? 1.775 4.061 2.615 1.00 95.88 152 GLU A N 1
ATOM 1108 C CA . GLU A 1 152 ? 0.585 4.068 1.759 1.00 95.88 152 GLU A CA 1
ATOM 1109 C C . GLU A 1 152 ? -0.376 2.920 2.091 1.00 95.88 152 GLU A C 1
ATOM 1111 O O . GLU A 1 152 ? -1.567 3.151 2.278 1.00 95.88 152 GLU A O 1
ATOM 1116 N N . ALA A 1 153 ? 0.109 1.681 2.229 1.00 97.62 153 ALA A N 1
ATOM 1117 C CA . ALA A 1 153 ? -0.753 0.538 2.547 1.00 97.62 153 ALA A CA 1
ATOM 1118 C C . ALA A 1 153 ? -1.500 0.710 3.884 1.00 97.62 153 ALA A C 1
ATOM 1120 O O . ALA A 1 153 ? -2.655 0.296 4.014 1.00 97.62 153 ALA A O 1
ATOM 1121 N N . MET A 1 154 ? -0.862 1.331 4.880 1.00 98.00 154 MET A N 1
ATOM 1122 C CA . MET A 1 154 ? -1.483 1.625 6.176 1.00 98.00 154 MET A CA 1
ATOM 1123 C C . MET A 1 154 ? -2.424 2.833 6.097 1.00 98.00 154 MET A C 1
ATOM 1125 O O . MET A 1 154 ? -3.528 2.771 6.638 1.00 98.00 154 MET A O 1
ATOM 1129 N N . GLY A 1 155 ? -2.043 3.885 5.370 1.00 95.50 155 GLY A N 1
ATOM 1130 C CA . GLY A 1 155 ? -2.904 5.041 5.106 1.00 95.50 155 GLY A CA 1
ATOM 1131 C C . GLY A 1 155 ? -4.194 4.658 4.374 1.00 95.50 155 GLY A C 1
ATOM 1132 O O . GLY A 1 155 ? -5.284 5.063 4.776 1.00 95.50 155 GLY A O 1
ATOM 1133 N N . LEU A 1 156 ? -4.105 3.780 3.373 1.00 94.50 156 LEU A N 1
ATOM 1134 C CA . LEU A 1 156 ? -5.265 3.257 2.644 1.00 94.50 156 LEU A CA 1
ATOM 1135 C C . LEU A 1 156 ? -6.184 2.411 3.525 1.00 94.50 156 LEU A C 1
ATOM 1137 O O . LEU A 1 156 ? -7.401 2.451 3.350 1.00 94.50 156 LEU A O 1
ATOM 1141 N N . LEU A 1 157 ? -5.633 1.660 4.483 1.00 96.31 157 LEU A N 1
ATOM 1142 C CA . LEU A 1 157 ? -6.440 0.916 5.452 1.00 96.31 157 LEU A CA 1
ATOM 1143 C C . LEU A 1 157 ? -7.234 1.858 6.359 1.00 96.31 157 LEU A C 1
ATOM 1145 O O . LEU A 1 157 ? -8.389 1.575 6.696 1.00 96.31 157 LEU A O 1
ATOM 1149 N N . ILE A 1 158 ? -6.622 2.977 6.749 1.00 94.88 158 ILE A N 1
ATOM 1150 C CA . ILE A 1 158 ? -7.304 4.024 7.504 1.00 94.88 158 ILE A CA 1
ATOM 1151 C C . ILE A 1 158 ? -8.449 4.587 6.669 1.00 94.88 158 ILE A C 1
ATOM 1153 O O . ILE A 1 158 ? -9.601 4.538 7.100 1.00 94.88 158 ILE A O 1
ATOM 1157 N N . GLU A 1 159 ? -8.157 5.046 5.457 1.00 91.81 159 GLU A N 1
ATOM 1158 C CA . GLU A 1 159 ? -9.143 5.674 4.580 1.00 91.81 159 GLU A CA 1
ATOM 1159 C C . GLU A 1 159 ? -10.295 4.726 4.215 1.00 91.81 159 GLU A C 1
ATOM 1161 O O . GLU A 1 159 ? -11.462 5.123 4.232 1.00 91.81 159 GLU A O 1
ATOM 1166 N N . LEU A 1 160 ? -9.994 3.449 3.961 1.00 92.38 160 LEU A N 1
ATOM 1167 C CA . LEU A 1 160 ? -10.992 2.408 3.724 1.00 92.38 160 LEU A CA 1
ATOM 1168 C C . LEU A 1 160 ? -11.981 2.309 4.889 1.00 92.38 160 LEU A C 1
ATOM 1170 O O . LEU A 1 160 ? -13.192 2.327 4.671 1.00 92.38 160 LEU A O 1
ATOM 1174 N N . ASN A 1 161 ? -11.482 2.219 6.120 1.00 93.44 161 ASN A N 1
ATOM 1175 C CA . ASN A 1 161 ? -12.334 2.120 7.302 1.00 93.44 161 ASN A CA 1
ATOM 1176 C C . ASN A 1 161 ? -13.124 3.404 7.552 1.00 93.44 161 ASN A C 1
ATOM 1178 O O . ASN A 1 161 ? -14.312 3.337 7.860 1.00 93.44 161 ASN A O 1
ATOM 1182 N N . GLN A 1 162 ? -12.510 4.570 7.351 1.00 90.19 162 GLN A N 1
ATOM 1183 C CA . GLN A 1 162 ? -13.212 5.849 7.437 1.00 90.19 162 GLN A CA 1
ATOM 1184 C C . GLN A 1 162 ? -14.355 5.937 6.423 1.00 90.19 162 GLN A C 1
ATOM 1186 O O . GLN A 1 162 ? -15.443 6.408 6.749 1.00 90.19 162 GLN A O 1
ATOM 1191 N N . HIS A 1 163 ? -14.134 5.450 5.203 1.00 88.62 163 HIS A N 1
ATOM 1192 C CA . HIS A 1 163 ? -15.164 5.387 4.177 1.00 88.62 163 HIS A CA 1
ATOM 1193 C C . HIS A 1 163 ? -16.294 4.420 4.549 1.00 88.62 163 HIS A C 1
ATOM 1195 O O . HIS A 1 163 ? -17.461 4.795 4.463 1.00 88.62 163 HIS A O 1
ATOM 1201 N N . LEU A 1 164 ? -15.971 3.199 4.986 1.00 87.62 164 LEU A N 1
ATOM 1202 C CA . LEU A 1 164 ? -16.969 2.187 5.361 1.00 87.62 164 LEU A CA 1
ATOM 1203 C C . LEU A 1 164 ? -17.807 2.598 6.580 1.00 87.62 164 LEU A C 1
ATOM 1205 O O . LEU A 1 164 ? -18.979 2.244 6.657 1.00 87.62 164 LEU A O 1
ATOM 1209 N N . LEU A 1 165 ? -17.230 3.373 7.499 1.00 87.50 165 LEU A N 1
ATOM 1210 C CA . LEU A 1 165 ? -17.922 3.921 8.668 1.00 87.50 165 LEU A CA 1
ATOM 1211 C C . LEU A 1 165 ? -18.667 5.237 8.374 1.00 87.50 165 LEU A C 1
ATOM 1213 O O . LEU A 1 165 ? -19.257 5.813 9.284 1.00 87.50 165 LEU A O 1
ATOM 1217 N N . GLY A 1 166 ? -18.641 5.738 7.133 1.00 83.12 166 GLY A N 1
ATOM 1218 C CA . GLY A 1 166 ? -19.327 6.979 6.753 1.00 83.12 166 GLY A CA 1
ATOM 1219 C C . GLY A 1 166 ? -18.700 8.252 7.334 1.00 83.12 166 GLY A C 1
ATOM 1220 O O . GLY A 1 166 ? -19.363 9.280 7.419 1.00 83.12 166 GLY A O 1
ATOM 1221 N N . VAL A 1 167 ? -17.426 8.198 7.731 1.00 76.25 167 VAL A N 1
ATOM 1222 C CA . VAL A 1 167 ? -16.676 9.305 8.350 1.00 76.25 167 VAL A CA 1
ATOM 1223 C C . VAL A 1 167 ? -15.529 9.804 7.467 1.00 76.25 167 VAL A C 1
ATOM 1225 O O . VAL A 1 167 ? -14.614 10.455 7.965 1.00 76.25 167 VAL A O 1
ATOM 1228 N N . SER A 1 168 ? -15.528 9.498 6.169 1.00 63.31 168 SER A N 1
ATOM 1229 C CA . SER A 1 168 ? -14.507 9.990 5.234 1.00 63.31 168 SER A CA 1
ATOM 1230 C C . SER A 1 168 ? -14.633 11.502 5.008 1.00 63.31 168 SER A C 1
ATOM 1232 O O . SER A 1 168 ? -15.735 12.042 4.934 1.00 63.31 168 SER A O 1
ATOM 1234 N N . SER A 1 169 ? -13.491 12.181 4.884 1.00 52.94 169 SER A N 1
ATOM 1235 C CA . SER A 1 169 ? -13.387 13.596 4.509 1.00 52.94 169 SER A CA 1
ATOM 1236 C C . SER A 1 169 ? -13.473 13.829 2.992 1.00 52.94 169 SER A C 1
ATOM 1238 O O . SER A 1 169 ? -13.490 14.979 2.552 1.00 52.94 169 SER A O 1
ATOM 1240 N N . CYS A 1 170 ? -13.541 12.769 2.174 1.00 44.53 170 CYS A N 1
ATOM 1241 C CA . CYS A 1 170 ? -13.649 12.903 0.725 1.00 44.53 170 CYS A CA 1
ATOM 1242 C C . CYS A 1 170 ? -15.079 13.299 0.315 1.00 44.53 170 CYS A C 1
ATOM 1244 O O . CYS A 1 170 ? -16.012 12.534 0.576 1.00 44.53 170 CYS A O 1
ATOM 1246 N N . PRO A 1 171 ? -15.279 14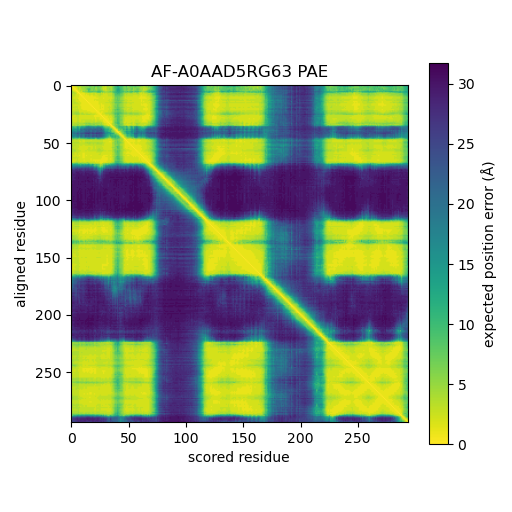.433 -0.386 1.00 37.12 171 PRO A N 1
ATOM 1247 C CA . PRO A 1 171 ? -16.586 14.768 -0.930 1.00 37.12 171 PRO A CA 1
ATOM 1248 C C . PRO A 1 171 ? -17.031 13.697 -1.935 1.00 37.12 171 PRO A C 1
ATOM 1250 O O . PRO A 1 171 ? -16.230 13.181 -2.730 1.00 37.12 171 PRO A O 1
ATOM 1253 N N . ALA A 1 172 ? -18.322 13.359 -1.877 1.00 35.06 172 ALA A N 1
ATOM 1254 C CA . ALA A 1 172 ? -18.979 12.449 -2.808 1.00 35.06 172 ALA A CA 1
ATOM 1255 C C . ALA A 1 172 ? -18.688 12.858 -4.269 1.00 35.06 172 ALA A C 1
ATOM 1257 O O . ALA A 1 172 ? -18.444 14.035 -4.544 1.00 35.06 172 ALA A O 1
ATOM 1258 N N . PRO A 1 173 ? -18.661 11.913 -5.225 1.00 37.94 173 PRO A N 1
ATOM 1259 C CA . PRO A 1 173 ? -18.462 12.262 -6.625 1.00 37.94 173 PRO A CA 1
ATOM 1260 C C . PRO A 1 173 ? -19.643 13.109 -7.123 1.00 37.94 173 PRO A C 1
ATOM 1262 O O . PRO A 1 173 ? -20.721 12.581 -7.377 1.00 37.94 173 PRO A O 1
ATOM 1265 N N . GLU A 1 174 ? -19.439 14.419 -7.268 1.00 36.22 174 GLU A N 1
ATOM 1266 C CA . GLU A 1 174 ? -20.305 15.247 -8.105 1.00 36.22 174 GLU A CA 1
ATOM 1267 C C . GLU A 1 174 ? -20.148 14.804 -9.563 1.00 36.22 174 GLU A C 1
ATOM 1269 O O . GLU A 1 174 ? -19.046 14.581 -10.069 1.00 36.22 174 GLU A O 1
ATOM 1274 N N . SER A 1 175 ? -21.282 14.623 -10.228 1.00 28.86 175 SER A N 1
ATOM 1275 C CA . SER A 1 175 ? -21.431 14.053 -11.562 1.00 28.86 175 SER A CA 1
ATOM 1276 C C . SER A 1 175 ? -21.015 15.019 -12.680 1.00 28.86 175 SER A C 1
ATOM 1278 O O . SER A 1 175 ? -21.838 15.382 -13.522 1.00 28.86 175 SER A O 1
ATOM 1280 N N . ARG A 1 176 ? -19.748 15.443 -12.719 1.00 35.72 176 ARG A N 1
ATOM 1281 C CA . ARG A 1 176 ? -19.170 16.118 -13.892 1.00 35.72 176 ARG A CA 1
ATOM 1282 C C . ARG A 1 176 ? -17.864 15.461 -14.313 1.00 35.72 176 ARG A C 1
ATOM 1284 O O . ARG A 1 176 ? -16.842 15.570 -13.645 1.00 35.72 176 ARG A O 1
ATOM 1291 N N . GLN A 1 177 ? -17.945 14.748 -15.432 1.00 30.95 177 GLN A N 1
ATOM 1292 C CA . GLN A 1 177 ? -16.798 14.340 -16.229 1.00 30.95 177 GLN A CA 1
ATOM 1293 C C . GLN A 1 177 ? -16.378 15.550 -17.060 1.00 30.95 177 GLN A C 1
ATOM 1295 O O . GLN A 1 177 ? -16.973 15.807 -18.103 1.00 30.95 177 GLN A O 1
ATOM 1300 N N . ASP A 1 178 ? -15.383 16.294 -16.591 1.00 32.59 178 ASP A N 1
ATOM 1301 C CA . ASP A 1 178 ? -14.643 17.183 -17.480 1.00 32.59 178 ASP A CA 1
ATOM 1302 C C . ASP A 1 178 ? -13.524 16.356 -18.143 1.00 32.59 178 ASP A C 1
ATOM 1304 O O . ASP A 1 178 ? -12.861 15.568 -17.456 1.00 32.59 178 ASP A O 1
ATOM 1308 N N . PRO A 1 179 ? -13.346 16.443 -19.473 1.00 31.39 179 PRO A N 1
ATOM 1309 C CA . PRO A 1 179 ? -12.379 15.621 -20.187 1.00 31.39 179 PRO A CA 1
ATOM 1310 C C . PRO A 1 179 ? -10.942 15.967 -19.774 1.00 31.39 179 PRO A C 1
ATOM 1312 O O . PRO A 1 179 ? -10.587 17.132 -19.593 1.00 31.39 179 PRO A O 1
ATOM 1315 N N . CYS A 1 180 ? -10.117 14.929 -19.631 1.00 32.34 180 CYS A N 1
ATOM 1316 C CA . CYS A 1 180 ? -8.678 15.046 -19.404 1.00 32.34 180 CYS A CA 1
ATOM 1317 C C . CYS A 1 180 ? -8.029 15.832 -20.562 1.00 32.34 180 CYS A C 1
ATOM 1319 O O . CYS A 1 180 ? -8.339 15.531 -21.715 1.00 32.34 180 CYS A O 1
ATOM 1321 N N . PRO A 1 181 ? -7.123 16.793 -20.308 1.00 36.44 181 PRO A N 1
ATOM 1322 C CA . PRO A 1 181 ? -6.286 17.329 -21.369 1.00 36.44 181 PRO A CA 1
ATOM 1323 C C . PRO A 1 181 ? -5.221 16.286 -21.732 1.00 36.44 181 PRO A C 1
ATOM 1325 O O . PRO A 1 181 ? -4.373 15.935 -20.910 1.00 36.44 181 PRO A O 1
ATOM 1328 N N . ASP A 1 182 ? -5.309 15.773 -22.956 1.00 36.59 182 ASP A N 1
ATOM 1329 C CA . ASP A 1 182 ? -4.240 15.024 -23.611 1.00 36.59 182 ASP A CA 1
ATOM 1330 C C . ASP A 1 182 ? -3.050 15.954 -23.905 1.00 36.59 182 ASP A C 1
ATOM 1332 O O . ASP A 1 182 ? -3.245 17.092 -24.335 1.00 36.59 182 ASP A O 1
ATOM 1336 N N . GLY A 1 183 ? -1.827 15.438 -23.752 1.00 34.94 183 GLY A N 1
ATOM 1337 C CA . GLY A 1 183 ? -0.640 15.988 -24.415 1.00 34.94 183 GLY A CA 1
ATOM 1338 C C . GLY A 1 183 ? 0.449 16.535 -23.493 1.00 34.94 183 GLY A C 1
ATOM 1339 O O . GLY A 1 183 ? 0.313 17.592 -22.890 1.00 34.94 183 GLY A O 1
ATOM 1340 N N . ASP A 1 184 ? 1.544 15.780 -23.413 1.00 41.78 184 ASP A N 1
ATOM 1341 C CA . ASP A 1 184 ? 2.928 16.221 -23.620 1.00 41.78 184 ASP A CA 1
ATOM 1342 C C . ASP A 1 184 ? 3.287 17.676 -23.256 1.00 41.78 184 ASP A C 1
ATOM 1344 O O . ASP A 1 184 ? 3.180 18.572 -24.084 1.00 41.78 184 ASP A O 1
ATOM 1348 N N . ASP A 1 185 ? 3.877 17.883 -22.074 1.00 34.38 185 ASP A N 1
ATOM 1349 C CA . ASP A 1 185 ? 4.684 19.079 -21.795 1.00 34.38 185 ASP A CA 1
ATOM 1350 C C . ASP A 1 185 ? 6.039 18.686 -21.190 1.00 34.38 185 ASP A C 1
ATOM 1352 O O . ASP A 1 185 ? 6.297 18.723 -19.982 1.00 34.38 185 ASP A O 1
ATOM 1356 N N . ALA A 1 186 ? 6.943 18.288 -22.085 1.00 37.84 186 ALA A N 1
ATOM 1357 C CA . ALA A 1 186 ? 8.375 18.392 -21.862 1.00 37.84 186 ALA A CA 1
ATOM 1358 C C . ALA A 1 186 ? 8.772 19.870 -22.011 1.00 37.84 186 ALA A C 1
ATOM 1360 O O . ALA A 1 186 ? 9.085 20.332 -23.104 1.00 37.84 186 ALA A O 1
ATOM 1361 N N . GLY A 1 187 ? 8.748 20.628 -20.912 1.00 31.95 187 GLY A N 1
ATOM 1362 C CA . GLY A 1 187 ? 9.068 22.054 -20.976 1.00 31.95 187 GLY A CA 1
ATOM 1363 C C . GLY A 1 187 ? 9.059 22.776 -19.636 1.00 31.95 187 GLY A C 1
ATOM 1364 O O . GLY A 1 187 ? 8.288 23.706 -19.449 1.00 31.95 187 GLY A O 1
ATOM 1365 N N . PHE A 1 188 ? 9.937 22.403 -18.699 1.00 31.11 188 PHE A N 1
ATOM 1366 C CA . PHE A 1 188 ? 10.257 23.284 -17.567 1.00 31.11 188 PHE A CA 1
ATOM 1367 C C . PHE A 1 188 ? 11.759 23.572 -17.525 1.00 31.11 188 PHE A C 1
ATOM 1369 O O . PHE A 1 188 ? 12.498 23.077 -16.676 1.00 31.11 188 PHE A O 1
ATOM 1376 N N . LEU A 1 189 ? 12.217 24.369 -18.495 1.00 34.94 189 LEU A N 1
ATOM 1377 C CA . LEU A 1 189 ? 13.479 25.091 -18.391 1.00 34.94 189 LEU A CA 1
ATOM 1378 C C . LEU A 1 189 ? 13.224 26.472 -17.779 1.00 34.94 189 LEU A C 1
ATOM 1380 O O . LEU A 1 189 ? 12.456 27.269 -18.307 1.00 34.94 189 LEU A O 1
ATOM 1384 N N . ALA A 1 190 ? 13.953 26.717 -16.691 1.00 38.94 190 ALA A N 1
ATOM 1385 C CA . ALA A 1 190 ? 14.460 28.006 -16.232 1.00 38.94 190 ALA A CA 1
ATOM 1386 C C . ALA A 1 190 ? 13.454 29.156 -16.044 1.00 38.94 190 ALA A C 1
ATOM 1388 O O . ALA A 1 190 ? 13.252 29.967 -16.942 1.00 38.94 190 ALA A O 1
ATOM 1389 N N . GLN A 1 191 ? 13.003 29.353 -14.800 1.00 31.47 191 GLN A N 1
ATOM 1390 C CA . GLN A 1 191 ? 12.796 30.704 -14.267 1.00 31.47 191 GLN A CA 1
ATOM 1391 C C . GLN A 1 191 ? 13.418 30.809 -12.869 1.00 31.47 191 GLN A C 1
ATOM 1393 O O . GLN A 1 191 ? 13.271 29.920 -12.033 1.00 31.47 191 GLN A O 1
ATOM 1398 N N . GLY A 1 192 ? 14.227 31.857 -12.698 1.00 30.30 192 GLY A N 1
ATOM 1399 C CA . GLY A 1 192 ? 15.198 32.028 -11.624 1.00 30.30 192 GLY A CA 1
ATOM 1400 C C . GLY A 1 192 ? 14.610 32.208 -10.224 1.00 30.30 192 GLY A C 1
ATOM 1401 O O . GLY A 1 192 ? 13.492 32.677 -10.034 1.00 30.30 192 GLY A O 1
ATOM 1402 N N . LEU A 1 193 ? 15.431 31.847 -9.238 1.00 31.88 193 LEU A N 1
ATOM 1403 C CA . LEU A 1 193 ? 15.212 32.077 -7.813 1.00 31.88 193 LEU A CA 1
ATOM 1404 C C . LEU A 1 193 ? 15.185 33.586 -7.501 1.00 31.88 193 LEU A C 1
ATOM 1406 O O . LEU A 1 193 ? 16.187 34.258 -7.757 1.00 31.88 193 LEU A O 1
ATOM 1410 N N . PRO A 1 194 ? 14.123 34.134 -6.882 1.00 32.03 194 PRO A N 1
ATOM 1411 C CA . PRO A 1 194 ? 14.200 35.459 -6.288 1.00 32.03 194 PRO A CA 1
ATOM 1412 C C . PRO A 1 194 ? 14.923 35.400 -4.934 1.00 32.03 194 PRO A C 1
ATOM 1414 O O . PRO A 1 194 ? 14.493 34.756 -3.977 1.00 32.03 194 PRO A O 1
ATOM 1417 N N . SER A 1 195 ? 16.041 36.117 -4.862 1.00 37.59 195 SER A N 1
ATOM 1418 C CA . SER A 1 195 ? 16.820 36.404 -3.663 1.00 37.59 195 SER A CA 1
ATOM 1419 C C . SER A 1 195 ? 16.157 37.508 -2.832 1.00 37.59 195 SER A C 1
ATOM 1421 O O . SER A 1 195 ? 16.476 38.681 -3.014 1.00 37.59 195 SER A O 1
ATOM 1423 N N . HIS A 1 196 ? 15.244 37.168 -1.918 1.00 30.86 196 HIS A N 1
ATOM 1424 C CA . HIS A 1 196 ? 14.936 38.044 -0.780 1.00 30.86 196 HIS A CA 1
ATOM 1425 C C . HIS A 1 196 ? 14.194 37.296 0.337 1.00 30.86 196 HIS A C 1
ATOM 1427 O O . HIS A 1 196 ? 13.052 36.874 0.169 1.00 30.86 196 HIS A O 1
ATOM 1433 N N . VAL A 1 197 ? 14.836 37.160 1.498 1.00 36.03 197 VAL A N 1
ATOM 1434 C CA . VAL A 1 197 ? 14.216 36.672 2.739 1.00 36.03 197 VAL A CA 1
ATOM 1435 C C . VAL A 1 197 ? 13.827 37.902 3.568 1.00 36.03 197 VAL A C 1
ATOM 1437 O O . VAL A 1 197 ? 14.725 38.654 3.948 1.00 36.03 197 VAL A O 1
ATOM 1440 N N . PRO A 1 198 ? 12.539 38.173 3.850 1.00 33.12 198 PRO A N 1
ATOM 1441 C CA . PRO A 1 198 ? 12.177 39.242 4.775 1.00 33.12 198 PRO A CA 1
ATOM 1442 C C . PRO A 1 198 ? 12.389 38.803 6.240 1.00 33.12 198 PRO A C 1
ATOM 1444 O O . PRO A 1 198 ? 12.236 37.621 6.562 1.00 33.12 198 PRO A O 1
ATOM 1447 N N . PRO A 1 199 ? 12.754 39.732 7.145 1.00 32.22 199 PRO A N 1
ATOM 1448 C CA . PRO A 1 199 ? 13.126 39.407 8.518 1.00 32.22 199 PRO A CA 1
ATOM 1449 C C . PRO A 1 199 ? 11.917 39.022 9.382 1.00 32.22 199 PRO A C 1
ATOM 1451 O O . PRO A 1 199 ? 10.822 39.567 9.250 1.00 32.22 199 PRO A O 1
ATOM 1454 N N . PHE A 1 200 ? 12.153 38.101 10.320 1.00 29.69 200 PHE A N 1
ATOM 1455 C CA . PHE A 1 200 ? 11.208 37.695 11.359 1.00 29.69 200 PHE A CA 1
ATOM 1456 C C . PHE A 1 200 ? 10.832 38.881 12.261 1.00 29.69 200 PHE A C 1
ATOM 1458 O O . PHE A 1 200 ? 11.642 39.353 13.061 1.00 29.69 200 PHE A O 1
ATOM 1465 N N . ALA A 1 201 ? 9.577 39.326 12.180 1.00 31.17 201 ALA A N 1
ATOM 1466 C CA . ALA A 1 201 ? 8.991 40.241 13.150 1.00 31.17 201 ALA A CA 1
ATOM 1467 C C . ALA A 1 201 ? 8.518 39.460 14.387 1.00 31.17 201 ALA A C 1
ATOM 1469 O O . ALA A 1 201 ? 7.671 38.569 14.315 1.00 31.17 201 ALA A O 1
ATOM 1470 N N . ARG A 1 202 ? 9.086 39.807 15.542 1.00 34.50 202 ARG A N 1
ATOM 1471 C CA . ARG A 1 202 ? 8.756 39.263 16.861 1.00 34.50 202 ARG A CA 1
ATOM 1472 C C . ARG A 1 202 ? 7.552 40.033 17.421 1.00 34.50 202 ARG A C 1
ATOM 1474 O O . ARG A 1 202 ? 7.720 41.123 17.955 1.00 34.50 202 ARG A O 1
ATOM 1481 N N . GLY A 1 203 ? 6.348 39.480 17.279 1.00 27.66 203 GLY A N 1
ATOM 1482 C CA . GLY A 1 203 ? 5.115 40.004 17.880 1.00 27.66 203 GLY A CA 1
ATOM 1483 C C . GLY A 1 203 ? 4.681 39.152 19.073 1.00 27.66 203 GLY A C 1
ATOM 1484 O O . GLY A 1 203 ? 4.407 37.966 18.915 1.00 27.66 203 GLY A O 1
ATOM 1485 N N . GLY A 1 204 ? 4.677 39.741 20.270 1.00 24.64 204 GLY A N 1
ATOM 1486 C CA . GLY A 1 204 ? 4.233 39.100 21.507 1.00 24.64 204 GLY A CA 1
ATOM 1487 C C . GLY A 1 204 ? 2.727 39.216 21.764 1.00 24.64 204 GLY A C 1
ATOM 1488 O O . GLY A 1 204 ? 2.045 40.035 21.160 1.00 24.64 204 GLY A O 1
ATOM 1489 N N . GLY A 1 205 ? 2.257 38.431 22.741 1.00 27.53 205 GLY A N 1
ATOM 1490 C CA . GLY A 1 205 ? 1.000 38.657 23.463 1.00 27.53 205 GLY A CA 1
ATOM 1491 C C . GLY A 1 205 ? -0.205 37.859 22.961 1.00 27.53 205 GLY A C 1
ATOM 1492 O O . GLY A 1 205 ? -0.980 38.347 22.151 1.00 27.53 205 GLY A O 1
ATOM 1493 N N . GLY A 1 206 ? -0.414 36.658 23.508 1.00 25.06 206 GLY A N 1
ATOM 1494 C CA . GLY A 1 206 ? -1.643 35.883 23.330 1.00 25.06 206 GLY A CA 1
ATOM 1495 C C . GLY A 1 206 ? -1.905 35.009 24.555 1.00 25.06 206 GLY A C 1
ATOM 1496 O O . GLY A 1 206 ? -1.083 34.167 24.906 1.00 25.06 206 GLY A O 1
ATOM 1497 N N . SER A 1 207 ? -3.014 35.282 25.237 1.00 26.17 207 SER A N 1
ATOM 1498 C CA . SER A 1 207 ? -3.435 34.734 26.527 1.00 26.17 207 SER A CA 1
ATOM 1499 C C . SER A 1 207 ? -3.408 33.207 26.628 1.00 26.17 207 SER A C 1
ATOM 1501 O O . SER A 1 207 ? -3.809 32.492 25.712 1.00 26.17 207 SER A O 1
ATOM 1503 N N . LYS A 1 208 ? -3.021 32.713 27.812 1.00 29.55 208 LYS A N 1
ATOM 1504 C CA . LYS A 1 208 ? -3.215 31.323 28.241 1.00 29.55 208 LYS A CA 1
ATOM 1505 C C . LYS A 1 208 ? -4.718 31.014 28.294 1.00 29.55 208 LYS A C 1
ATOM 1507 O O . LYS A 1 208 ? -5.371 31.309 29.290 1.00 29.55 208 LYS A O 1
ATOM 1512 N N . VAL A 1 209 ? -5.259 30.422 27.233 1.00 31.59 209 VAL A N 1
ATOM 1513 C CA . VAL A 1 209 ? -6.540 29.709 27.284 1.00 31.59 209 VAL A CA 1
ATOM 1514 C C . VAL A 1 209 ? -6.237 28.301 27.783 1.00 31.59 209 VAL A C 1
ATOM 1516 O O . VAL A 1 209 ? -5.421 27.590 27.197 1.00 31.59 209 VAL A O 1
ATOM 1519 N N . GLY A 1 210 ? -6.827 27.937 28.921 1.00 26.69 210 GLY A N 1
ATOM 1520 C CA . GLY A 1 210 ? -6.664 26.624 29.532 1.00 26.69 210 GLY A CA 1
ATOM 1521 C C . GLY A 1 210 ? -7.064 25.517 28.559 1.00 26.69 210 GLY A C 1
ATOM 1522 O O . GLY A 1 210 ? -8.198 25.474 28.089 1.00 26.69 210 GLY A O 1
ATOM 1523 N N . GLN A 1 211 ? -6.117 24.627 28.264 1.00 31.11 211 GLN A N 1
ATOM 1524 C CA . GLN A 1 211 ? -6.370 23.368 27.572 1.00 31.11 211 GLN A CA 1
ATOM 1525 C C . GLN A 1 211 ? -7.169 22.454 28.506 1.00 31.11 211 GLN A C 1
ATOM 1527 O O . GLN A 1 211 ? -6.605 21.716 29.311 1.00 31.11 211 GLN A O 1
ATOM 1532 N N . ASN A 1 212 ? -8.495 22.535 28.423 1.00 26.20 212 ASN A N 1
ATOM 1533 C CA . ASN A 1 212 ? -9.368 21.505 28.963 1.00 26.20 212 ASN A CA 1
ATOM 1534 C C . ASN A 1 212 ? -9.531 20.428 27.892 1.00 26.20 212 ASN A C 1
ATOM 1536 O O . ASN A 1 212 ? -10.244 20.595 26.907 1.00 26.20 212 ASN A O 1
ATOM 1540 N N . ASN A 1 213 ? -8.814 19.329 28.088 1.00 32.25 213 ASN A N 1
ATOM 1541 C CA . ASN A 1 213 ? -8.744 18.197 27.178 1.00 32.25 213 ASN A CA 1
ATOM 1542 C C . ASN A 1 213 ? -10.015 17.346 27.317 1.00 32.25 213 ASN A C 1
ATOM 1544 O O . ASN A 1 213 ? -10.049 16.396 28.098 1.00 32.25 213 ASN A O 1
ATOM 1548 N N . THR A 1 214 ? -11.069 17.662 26.568 1.00 36.03 214 THR A N 1
ATOM 1549 C CA . THR A 1 214 ? -12.287 16.843 26.434 1.00 36.03 214 THR A CA 1
ATOM 1550 C C . THR A 1 214 ? -12.020 15.583 25.600 1.00 36.03 214 THR A C 1
ATOM 1552 O O . THR A 1 214 ? -12.578 15.396 24.530 1.00 36.03 214 THR A O 1
ATOM 1555 N N . TRP A 1 215 ? -11.146 14.698 26.087 1.00 45.97 215 TRP A N 1
ATOM 1556 C CA . TRP A 1 215 ? -10.999 13.325 25.570 1.00 45.97 215 TRP A CA 1
ATOM 1557 C C . TRP A 1 215 ? -11.638 12.288 26.497 1.00 45.97 215 TRP A C 1
ATOM 1559 O O . TRP A 1 215 ? -11.891 11.165 26.077 1.00 45.97 215 TRP A O 1
ATOM 1569 N N . GLU A 1 216 ? -11.903 12.663 27.752 1.00 37.50 216 GLU A N 1
ATOM 1570 C CA . GLU A 1 216 ? -12.418 11.757 28.786 1.00 37.50 216 GLU A CA 1
ATOM 1571 C C . GLU A 1 216 ? -13.940 11.816 28.979 1.00 37.50 216 GLU A C 1
ATOM 1573 O O . GLU A 1 216 ? -14.481 10.961 29.674 1.00 37.50 216 GLU A O 1
ATOM 1578 N N . LYS A 1 217 ? -14.649 12.800 28.399 1.00 35.19 217 LYS A N 1
ATOM 1579 C CA . LYS A 1 217 ? -16.057 13.058 28.762 1.00 35.19 217 LYS A CA 1
ATOM 1580 C C . LYS A 1 217 ? -17.134 12.635 27.770 1.00 35.19 217 LYS A C 1
ATOM 1582 O O . LYS A 1 217 ? -18.267 12.499 28.214 1.00 35.19 217 LYS A O 1
ATOM 1587 N N . ASP A 1 218 ? -16.814 12.330 26.517 1.00 30.78 218 ASP A N 1
ATOM 1588 C CA . ASP A 1 218 ? -17.832 11.859 25.576 1.00 30.78 218 ASP A CA 1
ATOM 1589 C C . ASP A 1 218 ? -17.612 10.392 25.226 1.00 30.78 218 ASP A C 1
ATOM 1591 O O . ASP A 1 218 ? -16.710 10.010 24.485 1.00 30.78 218 ASP A O 1
ATOM 1595 N N . GLY A 1 219 ? -18.479 9.553 25.790 1.00 35.72 219 GLY A N 1
ATOM 1596 C CA . GLY A 1 219 ? -18.588 8.121 25.534 1.00 35.72 219 GLY A CA 1
ATOM 1597 C C . GLY A 1 219 ? -19.054 7.763 24.118 1.00 35.72 219 GLY A C 1
ATOM 1598 O O . GLY A 1 219 ? -19.739 6.758 23.953 1.00 35.72 219 GLY A O 1
ATOM 1599 N N . THR A 1 220 ? -18.670 8.515 23.083 1.00 37.50 220 THR A N 1
ATOM 1600 C CA . THR A 1 220 ? -18.826 8.131 21.669 1.00 37.50 220 THR A CA 1
ATOM 1601 C C . THR A 1 220 ? -17.752 7.108 21.294 1.00 37.50 220 THR A C 1
ATOM 1603 O O . THR A 1 220 ? -16.846 7.322 20.484 1.00 37.50 220 THR A O 1
ATOM 1606 N N . ARG A 1 221 ? -17.858 5.941 21.935 1.00 46.19 221 ARG A N 1
ATOM 1607 C CA . ARG A 1 221 ? -17.026 4.756 21.728 1.00 46.19 221 ARG A CA 1
ATOM 1608 C C . ARG A 1 221 ? -17.352 4.162 20.358 1.00 46.19 221 ARG A C 1
ATOM 1610 O O . ARG A 1 221 ? -18.113 3.215 20.245 1.00 46.19 221 ARG A O 1
ATOM 1617 N N . GLY A 1 222 ? -16.782 4.765 19.316 1.00 41.12 222 GLY A N 1
ATOM 1618 C CA . GLY A 1 222 ? -16.655 4.135 18.007 1.00 41.12 222 GLY A CA 1
ATOM 1619 C C . GLY A 1 222 ? -16.379 5.022 16.815 1.00 41.12 222 GLY A C 1
ATOM 1620 O O . GLY A 1 222 ? -15.607 4.640 15.939 1.00 41.12 222 GLY A O 1
ATOM 1621 N N . ALA A 1 223 ? -16.877 6.251 16.852 1.00 53.91 223 ALA A N 1
ATOM 1622 C CA . ALA A 1 223 ? -16.438 7.290 15.932 1.00 53.91 223 ALA A CA 1
ATOM 1623 C C . ALA A 1 223 ? -15.072 7.885 16.344 1.00 53.91 223 ALA A C 1
ATOM 1625 O O . ALA A 1 223 ? -14.369 8.410 15.497 1.00 53.91 223 ALA A O 1
ATOM 1626 N N . GLY A 1 224 ? -14.653 7.762 17.613 1.00 74.12 224 GLY A N 1
ATOM 1627 C CA . GLY A 1 224 ? -13.540 8.516 18.217 1.00 74.12 224 GLY A CA 1
ATOM 1628 C C . GLY A 1 224 ? -12.238 8.627 17.406 1.00 74.12 224 GLY A C 1
ATOM 1629 O O . GLY A 1 224 ? -11.797 9.737 17.119 1.00 74.12 224 GLY A O 1
ATOM 1630 N N . ILE A 1 225 ? -11.618 7.504 17.015 1.00 87.00 225 ILE A N 1
ATOM 1631 C CA . ILE A 1 225 ? -10.368 7.547 16.231 1.00 87.00 225 ILE A CA 1
ATOM 1632 C C . ILE A 1 225 ? -10.627 7.641 14.722 1.00 87.00 225 ILE A C 1
ATOM 1634 O O . ILE A 1 225 ? -9.908 8.338 14.015 1.00 87.00 225 ILE 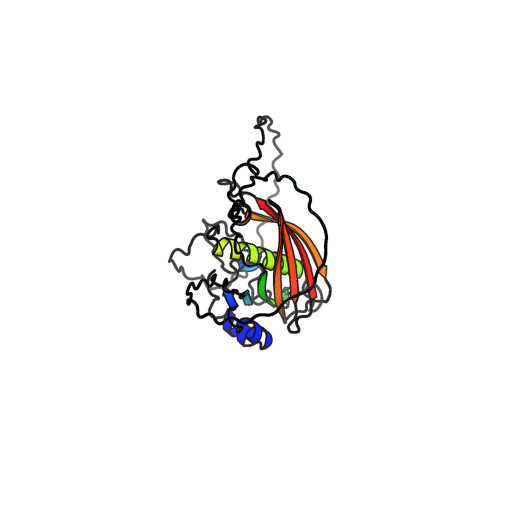A O 1
ATOM 1638 N N . TRP A 1 226 ? -11.679 6.983 14.232 1.00 89.62 226 TRP A N 1
ATOM 1639 C CA . TRP A 1 226 ? -11.994 6.909 12.806 1.00 89.62 226 TRP A CA 1
ATOM 1640 C C . TRP A 1 226 ? -12.583 8.220 12.257 1.00 89.62 226 TRP A C 1
ATOM 1642 O O . TRP A 1 226 ? -12.415 8.519 11.083 1.00 89.62 226 TRP A O 1
ATOM 1652 N N . ALA A 1 227 ? -13.205 9.055 13.089 1.00 87.06 227 ALA A N 1
ATOM 1653 C CA . ALA A 1 227 ? -13.695 10.384 12.712 1.00 87.06 227 ALA A CA 1
ATOM 1654 C C . ALA A 1 227 ? -12.611 11.479 12.753 1.00 87.06 227 ALA A C 1
ATOM 1656 O O . ALA A 1 227 ? -12.901 12.641 12.472 1.00 87.06 227 ALA A O 1
ATOM 1657 N N . SER A 1 228 ? -11.378 11.122 13.112 1.00 88.56 228 SER A N 1
ATOM 1658 C CA . SER A 1 228 ? -10.226 12.026 13.146 1.00 88.56 228 SER A CA 1
ATOM 1659 C C . SER A 1 228 ? -9.376 11.883 11.882 1.00 88.56 228 SER A C 1
ATOM 1661 O O . SER A 1 228 ? -9.430 10.855 11.206 1.00 88.56 228 SER A O 1
ATOM 1663 N N . ASP A 1 229 ? -8.543 12.878 11.591 1.00 88.81 229 ASP A N 1
ATOM 1664 C CA . ASP A 1 229 ? -7.446 12.707 10.638 1.00 88.81 229 ASP A CA 1
ATOM 1665 C C . ASP A 1 229 ? -6.295 11.988 11.348 1.00 88.81 229 ASP A C 1
ATOM 1667 O O . ASP A 1 229 ? -5.945 12.318 12.483 1.00 88.81 229 ASP A O 1
ATOM 1671 N N . LEU A 1 230 ? -5.728 10.962 10.716 1.00 92.44 230 LEU A N 1
ATOM 1672 C CA . LEU A 1 230 ? -4.620 10.196 11.281 1.00 92.44 230 LEU A CA 1
ATOM 1673 C C . LEU A 1 230 ? -3.336 10.514 10.530 1.00 92.44 230 LEU A C 1
ATOM 1675 O O . LEU A 1 230 ? -3.281 10.416 9.309 1.00 92.44 230 LEU A O 1
ATOM 1679 N N . PHE A 1 231 ? -2.293 10.837 11.288 1.00 94.56 231 PHE A N 1
ATOM 1680 C CA . PHE A 1 231 ? -0.975 11.153 10.751 1.00 94.56 231 PHE A CA 1
ATOM 1681 C C . PHE A 1 231 ? 0.062 10.143 11.228 1.00 94.56 231 PHE A C 1
ATOM 1683 O O . PHE A 1 231 ? 0.046 9.738 12.398 1.00 94.56 231 PHE A O 1
ATOM 1690 N N . THR A 1 232 ? 0.993 9.783 10.345 1.00 96.62 232 THR A N 1
ATOM 1691 C CA . THR A 1 232 ? 2.161 8.967 10.683 1.00 96.62 232 THR A CA 1
ATOM 1692 C C . THR A 1 232 ? 3.039 9.727 11.679 1.00 96.62 232 THR A C 1
ATOM 1694 O O . THR A 1 232 ? 3.638 10.749 11.353 1.00 96.62 232 THR A O 1
ATOM 1697 N N . ALA A 1 233 ? 3.123 9.236 12.915 1.00 97.69 233 ALA A N 1
ATOM 1698 C CA . ALA A 1 233 ? 3.991 9.792 13.956 1.00 97.69 233 ALA A CA 1
ATOM 1699 C C . ALA A 1 233 ? 5.337 9.059 14.041 1.00 97.69 233 ALA A C 1
ATOM 1701 O O . ALA A 1 233 ? 6.344 9.640 14.442 1.00 97.69 233 ALA A O 1
ATOM 1702 N N . ASN A 1 234 ? 5.362 7.773 13.692 1.00 98.38 234 ASN A N 1
ATOM 1703 C CA . ASN A 1 234 ? 6.581 6.976 13.619 1.00 98.38 234 ASN A CA 1
ATOM 1704 C C . ASN A 1 234 ? 6.441 5.869 12.573 1.00 98.38 234 ASN A C 1
ATOM 1706 O O . ASN A 1 234 ? 5.380 5.254 12.472 1.00 98.38 234 ASN A O 1
ATOM 1710 N N . LEU A 1 235 ? 7.538 5.590 11.869 1.00 98.62 235 LEU A N 1
ATOM 1711 C CA . LEU A 1 235 ? 7.668 4.498 10.913 1.00 98.62 235 LEU A CA 1
ATOM 1712 C C . LEU A 1 235 ? 9.047 3.840 11.090 1.00 98.62 235 LEU A C 1
ATOM 1714 O O . LEU A 1 235 ? 10.068 4.452 10.780 1.00 98.62 235 LEU A O 1
ATOM 1718 N N . ASP A 1 236 ? 9.085 2.608 11.601 1.00 98.69 236 ASP A N 1
ATOM 1719 C CA . ASP A 1 236 ? 10.307 1.795 11.708 1.00 98.69 236 ASP A CA 1
ATOM 1720 C C . ASP A 1 236 ? 10.282 0.700 10.638 1.00 98.69 236 ASP A C 1
ATOM 1722 O O . ASP A 1 236 ? 9.448 -0.205 10.691 1.00 98.69 236 ASP A O 1
ATOM 1726 N N . VAL A 1 237 ? 11.177 0.802 9.651 1.00 98.75 237 VAL A N 1
ATOM 1727 C CA . VAL A 1 237 ? 11.234 -0.097 8.488 1.00 98.75 237 VAL A CA 1
ATOM 1728 C C . VAL A 1 237 ? 12.402 -1.071 8.616 1.00 98.75 237 VAL A C 1
ATOM 1730 O O . VAL A 1 237 ? 13.545 -0.676 8.850 1.00 98.75 237 VAL A O 1
ATOM 1733 N N . LYS A 1 238 ? 12.129 -2.357 8.387 1.00 98.69 238 LYS A N 1
ATOM 1734 C CA . LYS A 1 238 ? 13.119 -3.433 8.285 1.00 98.69 238 LYS A CA 1
ATOM 1735 C C . LYS A 1 238 ? 13.162 -3.970 6.855 1.00 98.69 238 LYS A C 1
ATOM 1737 O O . LYS A 1 238 ? 12.217 -4.611 6.390 1.00 98.69 238 LYS A O 1
ATOM 1742 N N . PHE A 1 239 ? 14.285 -3.755 6.176 1.00 98.44 239 PHE A N 1
ATOM 1743 C CA . PHE A 1 239 ? 14.576 -4.339 4.866 1.00 98.44 239 PHE A CA 1
ATOM 1744 C C . PHE A 1 239 ? 15.143 -5.748 5.053 1.00 98.44 239 PHE A C 1
ATOM 1746 O O . PHE A 1 239 ? 16.132 -5.922 5.761 1.00 98.44 239 PHE A O 1
ATOM 1753 N N . ARG A 1 240 ? 14.507 -6.761 4.456 1.00 98.06 240 ARG A N 1
ATOM 1754 C CA . ARG A 1 240 ? 14.903 -8.174 4.603 1.00 98.06 240 ARG A CA 1
ATOM 1755 C C . ARG A 1 240 ? 15.573 -8.717 3.348 1.00 98.06 240 ARG A C 1
ATOM 1757 O O . ARG A 1 240 ? 16.557 -9.440 3.448 1.00 98.06 240 ARG A O 1
ATOM 1764 N N . LYS A 1 241 ? 15.030 -8.384 2.177 1.00 97.75 241 LYS A N 1
ATOM 1765 C CA . LYS A 1 241 ? 15.539 -8.780 0.859 1.00 97.75 241 LYS A CA 1
ATOM 1766 C C . LYS A 1 241 ? 15.415 -7.605 -0.120 1.00 97.75 241 LYS A C 1
ATOM 1768 O O . LYS A 1 241 ? 14.513 -6.783 0.053 1.00 97.75 241 LYS A O 1
ATOM 1773 N N . PRO A 1 242 ? 16.275 -7.521 -1.150 1.00 97.44 242 PRO A N 1
ATOM 1774 C CA . PRO A 1 242 ? 16.127 -6.523 -2.201 1.00 97.44 242 PRO A CA 1
ATOM 1775 C C . PRO A 1 242 ? 14.762 -6.636 -2.887 1.00 97.44 242 PRO A C 1
ATOM 1777 O O . PRO A 1 242 ? 14.336 -7.728 -3.261 1.00 97.44 242 PRO A O 1
ATOM 1780 N N . VAL A 1 243 ? 14.093 -5.500 -3.081 1.00 98.19 243 VAL A N 1
ATOM 1781 C CA . VAL A 1 243 ? 12.914 -5.408 -3.946 1.00 98.19 243 VAL A CA 1
ATOM 1782 C C . VAL A 1 243 ? 13.419 -5.018 -5.328 1.00 98.19 243 VAL A C 1
ATOM 1784 O O . VAL A 1 243 ? 13.951 -3.926 -5.504 1.00 98.19 243 VAL A O 1
ATOM 1787 N N . LEU A 1 244 ? 13.307 -5.922 -6.294 1.00 97.75 244 LEU A N 1
ATOM 1788 C CA . LEU A 1 244 ? 13.734 -5.679 -7.666 1.00 97.75 244 LEU A CA 1
ATOM 1789 C C . LEU A 1 244 ? 12.727 -4.827 -8.458 1.00 97.75 244 LEU A C 1
ATOM 1791 O O . LEU A 1 244 ? 11.574 -4.686 -8.057 1.00 97.75 244 LEU A O 1
ATOM 1795 N N . ALA A 1 245 ? 13.149 -4.271 -9.588 1.00 96.38 245 ALA A N 1
ATOM 1796 C CA . ALA A 1 245 ? 12.269 -3.748 -10.631 1.00 96.38 245 ALA A CA 1
ATOM 1797 C C . ALA A 1 245 ? 12.836 -4.108 -12.021 1.00 96.38 245 ALA A C 1
ATOM 1799 O O . ALA A 1 245 ? 14.058 -4.073 -12.184 1.00 96.38 245 ALA A O 1
ATOM 1800 N N . PRO A 1 246 ? 11.988 -4.424 -13.021 1.00 97.81 246 PRO A N 1
ATOM 1801 C CA . PRO A 1 246 ? 10.527 -4.431 -12.952 1.00 97.81 246 PRO A CA 1
ATOM 1802 C C . PRO A 1 246 ? 9.961 -5.682 -12.258 1.00 97.81 246 PRO A C 1
ATOM 1804 O O . PRO A 1 246 ? 10.455 -6.787 -12.467 1.00 97.81 246 PRO A O 1
ATOM 1807 N N . GLN A 1 247 ? 8.914 -5.520 -11.444 1.00 97.56 247 GLN A N 1
ATOM 1808 C CA . GLN A 1 247 ? 8.115 -6.631 -10.894 1.00 97.56 247 GLN A CA 1
ATOM 1809 C C . GLN A 1 247 ? 6.796 -6.124 -10.293 1.00 97.56 247 GLN A C 1
ATOM 1811 O O . GLN A 1 247 ? 6.641 -4.929 -10.062 1.00 97.56 247 GLN A O 1
ATOM 1816 N N . VAL A 1 248 ? 5.876 -7.033 -9.955 1.00 98.56 248 VAL A N 1
ATOM 1817 C CA . VAL A 1 248 ? 4.717 -6.714 -9.103 1.00 98.56 248 VAL A CA 1
ATOM 1818 C C . VAL A 1 248 ? 4.989 -7.150 -7.668 1.00 98.56 248 VAL A C 1
ATOM 1820 O O . VAL A 1 248 ? 5.488 -8.252 -7.442 1.00 98.56 248 VAL A O 1
ATOM 1823 N N . VAL A 1 249 ? 4.624 -6.302 -6.707 1.00 98.69 249 VAL A N 1
ATOM 1824 C CA . VAL A 1 249 ? 4.673 -6.615 -5.272 1.00 98.69 249 VAL A CA 1
ATOM 1825 C C . VAL A 1 249 ? 3.300 -6.468 -4.626 1.00 98.69 249 VAL A C 1
ATOM 1827 O O . VAL A 1 249 ? 2.468 -5.685 -5.088 1.00 98.69 249 VAL A O 1
ATOM 1830 N N . LEU A 1 250 ? 3.089 -7.200 -3.533 1.00 98.75 250 LEU A N 1
ATOM 1831 C CA . LEU A 1 250 ? 1.941 -7.048 -2.644 1.00 98.75 250 LEU A CA 1
ATOM 1832 C C . LEU A 1 250 ? 2.363 -6.248 -1.407 1.00 98.75 250 LEU A C 1
ATOM 1834 O O . LEU A 1 250 ? 3.239 -6.701 -0.671 1.00 98.75 250 LEU A O 1
ATOM 1838 N N . ALA A 1 251 ? 1.731 -5.108 -1.144 1.00 98.69 251 ALA A N 1
ATOM 1839 C CA . ALA A 1 251 ? 1.827 -4.423 0.140 1.00 98.69 251 ALA A CA 1
ATOM 1840 C C . ALA A 1 251 ? 0.595 -4.758 0.990 1.00 98.69 251 ALA A C 1
ATOM 1842 O O . ALA A 1 251 ? -0.527 -4.725 0.499 1.00 98.69 251 ALA A O 1
ATOM 1843 N N . GLU A 1 252 ? 0.774 -5.114 2.256 1.00 98.56 252 GLU A N 1
ATOM 1844 C CA . GLU A 1 252 ? -0.319 -5.454 3.173 1.00 98.56 252 GLU A CA 1
ATOM 1845 C C . GLU A 1 252 ? -0.158 -4.651 4.458 1.00 98.56 252 GLU A C 1
ATOM 1847 O O . GLU A 1 252 ? 0.869 -4.784 5.119 1.00 98.56 252 GLU A O 1
ATOM 1852 N N . GLY A 1 253 ? -1.163 -3.847 4.808 1.00 98.44 253 GLY A N 1
ATOM 1853 C CA . GLY A 1 253 ? -1.237 -3.105 6.067 1.00 98.44 253 GLY A CA 1
ATOM 1854 C C . GLY A 1 253 ? -2.220 -3.762 7.034 1.00 98.44 253 GLY A C 1
ATOM 1855 O O . GLY A 1 253 ? -3.237 -4.315 6.604 1.00 98.44 253 GLY A O 1
ATOM 1856 N N . LYS A 1 254 ? -1.928 -3.708 8.338 1.00 98.31 254 LYS A N 1
ATOM 1857 C CA . LYS A 1 254 ? -2.774 -4.258 9.410 1.00 98.31 254 LYS A CA 1
ATOM 1858 C C . LYS A 1 254 ? -2.840 -3.329 10.610 1.00 98.31 254 LYS A C 1
ATOM 1860 O O . LYS A 1 254 ? -1.828 -2.764 11.024 1.00 98.31 254 LYS A O 1
ATOM 1865 N N . VAL A 1 255 ? -4.024 -3.221 11.203 1.00 97.50 255 VAL A N 1
ATOM 1866 C CA . VAL A 1 255 ? -4.204 -2.614 12.524 1.00 97.50 255 VAL A CA 1
ATOM 1867 C C . VAL A 1 255 ? -3.795 -3.639 13.577 1.00 97.50 255 VAL A C 1
ATOM 1869 O O . VAL A 1 255 ? -4.371 -4.718 13.652 1.00 97.50 255 VAL A O 1
ATOM 1872 N N . GLU A 1 256 ? -2.812 -3.288 14.401 1.00 96.19 256 GLU A N 1
ATOM 1873 C CA . GLU A 1 256 ? -2.359 -4.130 15.513 1.00 96.19 256 GLU A CA 1
ATOM 1874 C C . GLU A 1 256 ? -3.108 -3.779 16.796 1.00 96.19 256 GLU A C 1
ATOM 1876 O O . GLU A 1 256 ? -3.593 -4.645 17.521 1.00 96.19 256 GLU A O 1
ATOM 1881 N N . ARG A 1 257 ? -3.192 -2.481 17.109 1.00 92.94 257 ARG A N 1
ATOM 1882 C CA . ARG A 1 257 ? -3.811 -2.021 18.352 1.00 92.94 257 ARG A CA 1
ATOM 1883 C C . ARG A 1 257 ? -4.254 -0.570 18.263 1.00 92.94 257 ARG A C 1
ATOM 1885 O O . ARG A 1 257 ? -3.532 0.274 17.739 1.00 92.94 257 ARG A O 1
ATOM 1892 N N . ILE A 1 258 ? -5.404 -0.272 18.858 1.00 93.75 258 ILE A N 1
ATOM 1893 C CA . ILE A 1 258 ? -5.918 1.088 19.035 1.00 93.75 258 ILE A CA 1
ATOM 1894 C C . ILE A 1 258 ? -5.961 1.392 20.536 1.00 93.75 258 ILE A C 1
ATOM 1896 O O . ILE A 1 258 ? -6.547 0.641 21.313 1.00 93.75 258 ILE A O 1
ATOM 1900 N N . GLU A 1 259 ? -5.325 2.487 20.950 1.00 90.25 259 GLU A N 1
ATOM 1901 C CA . GLU A 1 259 ? -5.250 2.953 22.339 1.00 90.25 259 GLU A CA 1
ATOM 1902 C C . GLU A 1 259 ? -5.520 4.464 22.390 1.00 90.25 259 GLU A C 1
ATOM 1904 O O . GLU A 1 259 ? -4.627 5.290 22.174 1.00 90.25 259 GLU A O 1
ATOM 1909 N N . GLY A 1 260 ? -6.768 4.851 22.662 1.00 89.75 260 GLY A N 1
ATOM 1910 C CA . GLY A 1 260 ? -7.170 6.259 22.671 1.00 89.75 260 GLY A CA 1
ATOM 1911 C C . GLY A 1 260 ? -6.928 6.922 21.311 1.00 89.75 260 GLY A C 1
ATOM 1912 O O . GLY A 1 260 ? -7.507 6.510 20.311 1.00 89.75 260 GLY A O 1
ATOM 1913 N N . ARG A 1 261 ? -6.048 7.934 21.264 1.00 92.31 261 ARG A N 1
ATOM 1914 C CA . ARG A 1 261 ? -5.677 8.657 20.027 1.00 92.31 261 ARG A CA 1
ATOM 1915 C C . ARG A 1 261 ? -4.532 8.013 19.239 1.00 92.31 261 ARG A C 1
ATOM 1917 O O . ARG A 1 261 ? -4.030 8.623 18.301 1.00 92.31 261 ARG A O 1
ATOM 1924 N N . LYS A 1 262 ? -4.052 6.838 19.646 1.00 94.94 262 LYS A N 1
ATOM 1925 C CA . LYS A 1 262 ? -2.900 6.162 19.039 1.00 94.94 262 LYS A CA 1
ATOM 1926 C C . LYS A 1 262 ? -3.347 4.884 18.346 1.00 94.94 262 LYS A C 1
ATOM 1928 O O . LYS A 1 262 ? -4.020 4.058 18.958 1.00 94.94 262 LYS A O 1
ATOM 1933 N N . MET A 1 263 ? -2.917 4.696 17.105 1.00 96.31 263 MET A N 1
ATOM 1934 C CA . MET A 1 263 ? -3.112 3.464 16.347 1.00 96.31 263 MET A CA 1
ATOM 1935 C C . MET A 1 263 ? -1.749 2.880 15.987 1.00 96.31 263 MET A C 1
ATOM 1937 O O . MET A 1 263 ? -0.961 3.496 15.271 1.00 96.31 263 MET A O 1
ATOM 1941 N N . LYS A 1 264 ? -1.449 1.698 16.522 1.00 98.25 264 LYS A N 1
ATOM 1942 C CA . LYS A 1 264 ? -0.289 0.906 16.120 1.00 98.25 264 LYS A CA 1
ATOM 1943 C C . LYS A 1 264 ? -0.684 0.036 14.943 1.00 98.25 264 LYS A C 1
ATOM 1945 O O . LYS A 1 264 ? -1.715 -0.638 14.982 1.00 98.25 264 LYS A O 1
ATOM 1950 N N . MET A 1 265 ? 0.152 0.049 13.920 1.00 98.50 265 MET A N 1
ATOM 1951 C CA . MET A 1 265 ? -0.053 -0.715 12.697 1.00 98.50 265 MET A CA 1
ATOM 1952 C C . MET A 1 265 ? 1.243 -1.411 12.308 1.00 98.50 265 MET A C 1
ATOM 1954 O O . MET A 1 265 ? 2.334 -1.008 12.728 1.00 98.50 265 MET A O 1
ATOM 1958 N N . CYS A 1 266 ? 1.118 -2.453 11.501 1.00 98.62 266 CYS A N 1
ATOM 1959 C CA . CYS A 1 266 ? 2.244 -3.040 10.798 1.00 98.62 266 CYS A CA 1
ATOM 1960 C C . CYS A 1 266 ? 1.938 -3.123 9.304 1.00 98.62 266 CYS A C 1
ATOM 1962 O O . CYS A 1 266 ? 0.775 -3.173 8.898 1.00 98.62 266 CYS A O 1
ATOM 1964 N N . ALA A 1 267 ? 2.986 -3.151 8.486 1.00 98.81 267 ALA A N 1
ATOM 1965 C CA . ALA A 1 267 ? 2.845 -3.444 7.070 1.00 98.81 267 ALA A CA 1
ATOM 1966 C C . ALA A 1 267 ? 3.988 -4.303 6.540 1.00 98.81 267 ALA A C 1
ATOM 1968 O O . ALA A 1 267 ? 5.070 -4.373 7.131 1.00 98.81 267 ALA A O 1
ATOM 1969 N N . GLN A 1 268 ? 3.738 -4.989 5.428 1.00 98.81 268 GLN A N 1
ATOM 1970 C CA . GLN A 1 268 ? 4.695 -5.875 4.771 1.00 98.81 268 GLN A CA 1
ATOM 1971 C C . GLN A 1 268 ? 4.641 -5.709 3.255 1.00 98.81 268 GLN A C 1
ATOM 1973 O O . GLN A 1 268 ? 3.559 -5.611 2.688 1.00 98.81 268 GLN A O 1
ATOM 1978 N N . ILE A 1 269 ? 5.807 -5.762 2.609 1.00 98.81 269 ILE A N 1
ATOM 1979 C CA . ILE A 1 269 ? 5.959 -5.959 1.165 1.00 98.81 269 ILE A CA 1
ATOM 1980 C C . ILE A 1 269 ? 6.301 -7.426 0.918 1.00 98.81 269 ILE A C 1
ATOM 1982 O O . ILE A 1 269 ? 7.269 -7.936 1.494 1.00 98.81 269 ILE A O 1
ATOM 1986 N N . LYS A 1 270 ? 5.536 -8.092 0.054 1.00 98.75 270 LYS A N 1
ATOM 1987 C CA . LYS A 1 270 ? 5.713 -9.497 -0.321 1.00 98.75 270 LYS A CA 1
ATOM 1988 C C . LYS A 1 270 ? 5.901 -9.663 -1.826 1.00 98.75 270 LYS A C 1
ATOM 1990 O O . LYS A 1 270 ? 5.345 -8.896 -2.615 1.00 98.75 270 LYS A O 1
ATOM 1995 N N . ASP A 1 271 ? 6.681 -10.671 -2.204 1.00 98.06 271 ASP A N 1
ATOM 1996 C CA . ASP A 1 271 ? 6.790 -11.130 -3.591 1.00 98.06 271 ASP A CA 1
ATOM 1997 C C . ASP A 1 271 ? 5.643 -12.087 -3.974 1.00 98.06 271 ASP A C 1
ATOM 1999 O O . ASP A 1 271 ? 4.755 -12.392 -3.172 1.00 98.06 271 ASP A O 1
ATOM 2003 N N . LYS A 1 272 ? 5.686 -12.574 -5.219 1.00 97.19 272 LYS A N 1
ATOM 2004 C CA . LYS A 1 272 ? 4.733 -13.543 -5.781 1.00 97.19 272 LYS A CA 1
ATOM 2005 C C . LYS A 1 272 ? 4.629 -14.858 -4.994 1.00 97.19 272 LYS A C 1
ATOM 2007 O O . LYS A 1 272 ? 3.599 -15.520 -5.064 1.00 97.19 272 LYS A O 1
ATOM 2012 N N . ASP A 1 273 ? 5.686 -15.227 -4.272 1.00 96.94 273 ASP A N 1
ATOM 2013 C CA . ASP A 1 273 ? 5.791 -16.476 -3.515 1.00 96.94 273 ASP A CA 1
ATOM 2014 C C . ASP A 1 273 ? 5.384 -16.264 -2.041 1.00 96.94 273 ASP A C 1
ATOM 2016 O O . ASP A 1 273 ? 5.405 -17.191 -1.232 1.00 96.94 273 ASP A O 1
ATOM 2020 N N . GLY A 1 274 ? 4.995 -15.037 -1.673 1.00 96.62 274 GLY A N 1
ATOM 2021 C CA . GLY A 1 274 ? 4.599 -14.661 -0.319 1.00 96.62 274 GLY A CA 1
ATOM 2022 C C . GLY A 1 274 ? 5.772 -14.368 0.618 1.00 96.62 274 GLY A C 1
ATOM 2023 O O . GLY A 1 274 ? 5.547 -14.152 1.814 1.00 96.62 274 GLY A O 1
ATOM 2024 N N . ASN A 1 275 ? 7.013 -14.317 0.121 1.00 98.06 275 ASN A N 1
ATOM 2025 C CA . ASN A 1 275 ? 8.162 -13.973 0.953 1.00 98.06 275 ASN A CA 1
ATOM 2026 C C . ASN A 1 275 ? 8.123 -12.493 1.323 1.00 98.06 275 ASN A C 1
ATOM 2028 O O . ASN A 1 275 ? 8.001 -11.628 0.460 1.00 98.06 275 ASN A O 1
ATOM 2032 N N . VAL A 1 276 ? 8.334 -12.188 2.603 1.00 98.62 276 VAL A N 1
ATOM 2033 C CA . VAL A 1 276 ? 8.441 -10.802 3.075 1.00 98.62 276 VAL A CA 1
ATOM 2034 C C . VAL A 1 276 ? 9.791 -10.212 2.661 1.00 98.62 276 VAL A C 1
ATOM 2036 O O . VAL A 1 276 ? 10.838 -10.632 3.163 1.00 98.62 276 VAL A O 1
ATOM 2039 N N . LEU A 1 277 ? 9.761 -9.215 1.776 1.00 98.69 277 LEU A N 1
ATOM 2040 C CA . LEU A 1 277 ? 10.936 -8.481 1.296 1.00 98.69 277 LEU A CA 1
ATOM 2041 C C . LEU A 1 277 ? 11.292 -7.314 2.223 1.00 98.69 277 LEU A C 1
ATOM 2043 O O . LEU A 1 277 ? 12.461 -7.066 2.511 1.00 98.69 277 LEU A O 1
ATOM 2047 N N . ALA A 1 278 ? 10.278 -6.629 2.745 1.00 98.81 278 ALA A N 1
ATOM 2048 C CA . ALA A 1 278 ? 10.412 -5.576 3.743 1.00 98.81 278 ALA A CA 1
ATOM 2049 C C . ALA A 1 278 ? 9.168 -5.549 4.633 1.00 98.81 278 ALA A C 1
ATOM 2051 O O . ALA A 1 278 ? 8.102 -6.019 4.237 1.00 98.81 278 ALA A O 1
ATOM 2052 N N . GLY A 1 279 ? 9.284 -4.995 5.831 1.00 98.69 279 GLY A N 1
ATOM 2053 C CA . GLY A 1 279 ? 8.126 -4.736 6.678 1.00 98.69 279 GLY A CA 1
ATOM 2054 C C . GLY A 1 279 ? 8.393 -3.619 7.666 1.00 98.69 279 GLY A C 1
ATOM 2055 O O . GLY A 1 279 ? 9.545 -3.245 7.878 1.00 98.69 279 GLY A O 1
ATOM 2056 N N . CYS A 1 280 ? 7.340 -3.088 8.267 1.00 98.75 280 CYS A N 1
ATOM 2057 C CA . CYS A 1 280 ? 7.448 -2.018 9.243 1.00 98.75 280 CYS A CA 1
ATOM 2058 C C . CYS A 1 280 ? 6.460 -2.169 10.391 1.00 98.75 280 CYS A C 1
ATOM 2060 O O . CYS A 1 280 ? 5.420 -2.820 10.272 1.00 98.75 280 CYS A O 1
ATOM 2062 N N . THR A 1 281 ? 6.782 -1.488 11.483 1.00 98.69 281 THR A N 1
ATOM 2063 C CA . THR A 1 281 ? 5.825 -1.109 12.523 1.00 98.69 281 THR A CA 1
ATOM 2064 C C . THR A 1 281 ? 5.684 0.403 12.520 1.00 98.69 281 THR A C 1
ATOM 2066 O O . THR A 1 281 ? 6.677 1.111 12.346 1.00 98.69 281 THR A O 1
ATOM 2069 N N . SER A 1 282 ? 4.476 0.905 12.739 1.00 98.56 282 SER A N 1
ATOM 2070 C CA . SER A 1 282 ? 4.214 2.342 12.765 1.00 98.56 282 SER A CA 1
ATOM 2071 C C . SER A 1 282 ? 3.290 2.744 13.901 1.00 98.56 282 SER A C 1
ATOM 2073 O O . SER A 1 282 ? 2.446 1.963 14.353 1.00 98.56 282 SER A O 1
ATOM 2075 N N . LEU A 1 283 ? 3.404 4.007 14.296 1.00 98.38 283 LEU A N 1
ATOM 2076 C CA . LEU A 1 283 ? 2.460 4.679 15.176 1.00 98.38 283 LEU A CA 1
ATOM 2077 C C . LEU A 1 283 ? 1.772 5.799 14.404 1.00 98.38 283 LEU A C 1
ATOM 2079 O O . LEU A 1 283 ? 2.437 6.704 13.906 1.00 98.38 283 LEU A O 1
ATOM 2083 N N . TRP A 1 284 ? 0.448 5.765 14.389 1.00 97.94 284 TRP A N 1
ATOM 2084 C CA . TRP A 1 284 ? -0.407 6.812 13.850 1.00 97.94 284 TRP A CA 1
ATOM 2085 C C . TRP A 1 284 ? -1.114 7.529 14.992 1.00 97.94 284 TRP A C 1
ATOM 2087 O O . TRP A 1 284 ? -1.501 6.907 15.988 1.00 97.94 284 TRP A O 1
ATOM 2097 N N . VAL A 1 285 ? -1.259 8.845 14.869 1.00 96.06 285 VAL A N 1
ATOM 2098 C CA . VAL A 1 285 ? -1.889 9.683 15.893 1.00 96.06 285 VAL A CA 1
ATOM 2099 C C . VAL A 1 285 ? -3.089 10.395 15.297 1.00 96.06 285 VAL A C 1
ATOM 2101 O O . VAL A 1 285 ? -2.973 11.088 14.290 1.00 96.06 285 VAL A O 1
ATOM 2104 N N . ALA A 1 286 ? -4.233 10.230 15.954 1.00 92.81 286 ALA A N 1
ATOM 2105 C CA . ALA A 1 286 ? -5.461 10.921 15.618 1.00 92.81 286 ALA A CA 1
ATOM 2106 C C . ALA A 1 286 ? -5.412 12.386 16.060 1.00 92.81 286 ALA A C 1
ATOM 2108 O O . ALA A 1 286 ? -5.136 12.713 17.228 1.00 92.81 286 ALA A O 1
ATOM 2109 N N . VAL A 1 287 ? -5.721 13.245 15.097 1.00 89.62 287 VAL A N 1
ATOM 2110 C CA . VAL A 1 287 ? -5.915 14.680 15.229 1.00 89.62 287 VAL A CA 1
ATOM 2111 C C . VAL A 1 287 ? -7.373 14.976 14.873 1.00 89.62 287 VAL A C 1
ATOM 2113 O O . VAL A 1 287 ? -7.832 14.599 13.793 1.00 89.62 287 VAL A O 1
ATOM 2116 N N . PRO A 1 288 ? -8.129 15.620 15.770 1.00 85.38 288 PRO A N 1
ATOM 2117 C CA . PRO A 1 288 ? -9.526 15.946 15.514 1.00 85.38 288 PRO A CA 1
ATOM 2118 C C . PRO A 1 288 ? -9.637 16.856 14.302 1.00 85.38 288 PRO A C 1
ATOM 2120 O O . PRO A 1 288 ? -8.809 17.748 14.115 1.00 85.38 288 PRO A O 1
ATOM 2123 N N . ARG A 1 289 ? -10.691 16.663 13.515 1.00 75.31 289 ARG A N 1
ATOM 2124 C CA . ARG A 1 289 ? -11.022 17.544 12.395 1.00 75.31 289 ARG A CA 1
ATOM 2125 C C . ARG A 1 289 ? -11.622 18.845 12.927 1.00 75.31 289 ARG A C 1
ATOM 2127 O O . ARG A 1 289 ? -12.819 19.077 12.801 1.00 75.31 289 ARG A O 1
ATOM 2134 N N . ASP A 1 290 ? -10.817 19.665 13.592 1.00 68.88 290 ASP A N 1
ATOM 2135 C CA . ASP A 1 290 ? -11.250 20.998 14.002 1.00 68.88 290 ASP A CA 1
ATOM 2136 C C . ASP A 1 290 ? -11.359 21.905 12.773 1.00 68.88 290 ASP A C 1
ATOM 2138 O O . ASP A 1 290 ? -10.523 21.881 11.866 1.00 68.88 290 ASP A O 1
ATOM 2142 N N . GLN A 1 291 ? -12.436 22.688 12.740 1.00 49.53 291 GLN A N 1
ATOM 2143 C CA . GLN A 1 291 ? -12.860 23.524 11.622 1.00 49.53 291 GLN A CA 1
ATOM 2144 C C . GLN A 1 291 ? -11.739 24.478 11.155 1.00 49.53 291 GLN A C 1
ATOM 2146 O O . GLN A 1 291 ? -11.581 25.585 11.662 1.00 49.53 291 GLN A O 1
ATOM 2151 N N . GLY A 1 292 ? -10.982 24.069 10.135 1.00 38.97 292 GLY A N 1
ATOM 2152 C CA . GLY A 1 292 ? -10.347 24.997 9.199 1.00 38.97 292 GLY A CA 1
ATOM 2153 C C . GLY A 1 292 ? -8.879 25.384 9.401 1.00 38.97 292 GLY A C 1
ATOM 2154 O O . GLY A 1 292 ? -8.520 26.467 8.942 1.00 38.97 292 GLY A O 1
ATOM 2155 N N . LYS A 1 293 ? -7.999 24.562 9.995 1.00 43.53 293 LYS A N 1
ATOM 2156 C CA . LYS A 1 293 ? -6.539 24.819 9.927 1.00 43.53 293 LYS A CA 1
ATOM 2157 C C . LYS A 1 293 ? -5.678 23.559 9.776 1.00 43.53 293 LYS A C 1
ATOM 2159 O O . LYS A 1 293 ? -5.106 23.079 10.748 1.00 43.53 293 LYS A O 1
ATOM 2164 N N . LEU A 1 294 ? -5.527 23.118 8.528 1.00 41.50 294 LEU A N 1
ATOM 2165 C CA . LEU A 1 294 ? -4.288 22.552 7.979 1.00 41.50 294 LEU A CA 1
ATOM 2166 C C . LEU A 1 294 ? -4.026 23.204 6.620 1.00 41.50 294 LEU A C 1
ATOM 2168 O O . LEU A 1 294 ? -5.002 23.332 5.835 1.00 41.50 294 LEU A O 1
#

Radius of gyration: 28.13 Å; Cα contacts (8 Å, |Δi|>4): 391; chains: 1; bounding box: 63×88×81 Å

pLDDT: mean 70.79, std 29.15, range [24.64, 98.81]